Protein AF-A0A536GSI3-F1 (afdb_monomer)

Solvent-accessible surface area (backbone atoms only — not comparable to full-atom values): 10481 Å² total; per-residue (Å²): 94,63,68,56,15,60,76,69,74,43,59,44,71,64,52,51,79,79,35,90,49,70,64,56,50,55,35,49,56,46,19,52,53,42,60,67,34,49,71,41,53,87,85,55,59,57,64,61,24,51,48,54,24,49,53,33,39,33,53,46,38,67,78,35,68,79,43,63,69,48,69,76,71,64,88,64,79,34,73,37,39,50,51,45,55,51,34,48,46,47,36,35,46,74,68,56,26,46,73,67,50,31,52,49,48,51,52,55,53,49,51,48,40,53,51,49,41,54,52,62,72,65,51,88,59,86,45,75,66,52,46,50,54,53,50,52,54,48,45,74,71,30,70,92,82,35,67,70,61,44,45,48,40,67,75,42,70,67,36,90,87,62,54,78,72,57,55,53,58,55,56,48,49,54,50,51,60,52,47,62,67,47,36,77,67,125

Secondary structure (DSSP, 8-state):
-HHHHHHTTS-HHHHTTT-SSHHHHHHHHHHHHHHTSPPPPTTS-HHHHHHHHHHHHHHHHHH-TTHHHHHHH-SS--HHHHHHHHHHHHHHHHTT--HHHHHHHHHHHHHHHHHHHHHHHT----SHHHHHHHHHHHHHHHTTT-HHHHHHIIIIITSTT--THHHHHHHHHHHHHHHHHHTT--

Nearest PDB structures (foldseek):
  3bqy-assembly1_A-2  TM=7.690E-01  e=1.566E-07  Streptomyces coelicolor A3(2)
  5ojy-assembly1_A-2  TM=8.374E-01  e=2.913E-06  Streptomyces alboniger
  5ojx-assembly1_A-2  TM=8.291E-01  e=9.654E-06  Streptomyces alboniger
  2hxi-assembly1_B  TM=7.280E-01  e=1.011E-04  Streptomyces coelicolor A3(2)
  1z0x-assembly1_A  TM=7.422E-01  e=6.551E-04  Enterococcus faecalis V583

pLDDT: mean 89.31, std 9.17, range [49.31, 98.31]

Structure (mmCIF, N/CA/C/O backbone):
data_AF-A0A536GSI3-F1
#
_entry.id   AF-A0A536GSI3-F1
#
loop_
_atom_site.group_PDB
_atom_site.id
_atom_site.type_symbol
_atom_site.label_atom_id
_atom_site.label_alt_id
_atom_site.label_comp_id
_atom_site.label_asym_id
_atom_site.label_entity_id
_atom_site.label_seq_id
_atom_site.pdbx_PDB_ins_code
_atom_site.Cartn_x
_atom_site.Cartn_y
_atom_site.Cartn_z
_atom_site.occupancy
_atom_site.B_iso_or_equiv
_atom_site.auth_seq_id
_atom_site.auth_comp_id
_atom_site.auth_asym_id
_atom_site.auth_atom_id
_atom_site.pdbx_PDB_model_num
ATOM 1 N N . MET A 1 1 ? -15.374 5.787 21.716 1.00 88.94 1 MET A N 1
ATOM 2 C CA . MET A 1 1 ? -15.583 5.132 23.024 1.00 88.94 1 MET A CA 1
ATOM 3 C C . MET A 1 1 ? -17.027 4.718 23.235 1.00 88.94 1 MET A C 1
ATOM 5 O O . MET A 1 1 ? -17.271 3.530 23.163 1.00 88.94 1 MET A O 1
ATOM 9 N N . ARG A 1 2 ? -17.997 5.632 23.397 1.00 91.25 2 ARG A N 1
ATOM 10 C CA . ARG A 1 2 ? -19.402 5.250 23.664 1.00 91.25 2 ARG A CA 1
ATOM 11 C C . ARG A 1 2 ? -20.015 4.290 22.634 1.00 91.25 2 ARG A C 1
ATOM 13 O O . ARG A 1 2 ? -20.527 3.254 23.028 1.00 91.25 2 ARG A O 1
ATOM 20 N N . ASN A 1 3 ? -19.907 4.599 21.339 1.00 93.19 3 ASN A N 1
ATOM 21 C CA . ASN A 1 3 ? -20.444 3.724 20.286 1.00 93.19 3 ASN A CA 1
ATOM 22 C C . ASN A 1 3 ? -19.753 2.352 20.265 1.00 93.19 3 ASN A C 1
ATOM 24 O O . ASN A 1 3 ? -20.414 1.344 20.082 1.00 93.19 3 ASN A O 1
ATOM 28 N N . LEU A 1 4 ? -18.440 2.313 20.513 1.00 92.06 4 LEU A N 1
ATOM 29 C CA . LEU A 1 4 ? -17.690 1.058 20.589 1.00 92.06 4 LEU A CA 1
ATOM 30 C C . LEU A 1 4 ? -18.101 0.222 21.809 1.00 92.06 4 LEU A C 1
ATOM 32 O O . LEU A 1 4 ? -18.243 -0.984 21.694 1.00 92.06 4 LEU A O 1
ATOM 36 N N . GLY A 1 5 ? -18.324 0.857 22.964 1.00 92.44 5 GLY A N 1
ATOM 37 C CA . GLY A 1 5 ? -18.830 0.165 24.151 1.00 92.44 5 GLY A CA 1
ATOM 38 C C . GLY A 1 5 ? -20.204 -0.447 23.892 1.00 92.44 5 GLY A C 1
ATOM 39 O O . GLY A 1 5 ? -20.409 -1.621 24.174 1.00 92.44 5 GLY A O 1
ATOM 40 N N . HIS A 1 6 ? -21.102 0.315 23.259 1.00 95.38 6 HIS A N 1
ATOM 41 C CA . HIS A 1 6 ? -22.415 -0.183 22.849 1.00 95.38 6 HIS A CA 1
ATOM 42 C C . HIS A 1 6 ? -22.311 -1.404 21.923 1.00 95.38 6 HIS A C 1
ATOM 44 O O . HIS A 1 6 ? -22.961 -2.409 22.184 1.00 95.38 6 HIS A O 1
ATOM 50 N N . GLU A 1 7 ? -21.465 -1.342 20.891 1.00 94.69 7 GLU A N 1
ATOM 51 C CA . GLU A 1 7 ? -21.259 -2.457 19.955 1.00 94.69 7 GLU A CA 1
ATOM 52 C C . GLU A 1 7 ? -20.684 -3.707 20.640 1.00 94.69 7 GLU A C 1
ATOM 54 O O . GLU A 1 7 ? -21.050 -4.831 20.315 1.00 94.69 7 GLU A O 1
ATOM 59 N N . LEU A 1 8 ? -19.815 -3.516 21.634 1.00 94.19 8 LEU A N 1
ATOM 60 C CA . LEU A 1 8 ? -19.204 -4.597 22.410 1.00 94.19 8 LEU A CA 1
ATOM 61 C C . LEU A 1 8 ? -20.059 -5.059 23.604 1.00 94.19 8 LEU A C 1
ATOM 63 O O . LEU A 1 8 ? -19.637 -5.951 24.339 1.00 94.19 8 LEU A O 1
ATOM 67 N N . GLY A 1 9 ? -21.231 -4.458 23.833 1.00 94.88 9 GLY A N 1
ATOM 68 C CA . GLY A 1 9 ? -22.099 -4.781 24.970 1.00 94.88 9 GLY A CA 1
ATOM 69 C C . GLY A 1 9 ? -21.506 -4.429 26.342 1.00 94.88 9 GLY A C 1
ATOM 70 O O . GLY A 1 9 ? -21.878 -5.041 27.341 1.00 94.88 9 GLY A O 1
ATOM 71 N N . VAL A 1 10 ? -20.583 -3.463 26.408 1.00 94.50 10 VAL A N 1
ATOM 72 C CA . VAL A 1 10 ? -19.912 -3.024 27.644 1.00 94.50 10 VAL A CA 1
ATOM 73 C C . VAL A 1 10 ? -20.041 -1.519 27.860 1.00 94.50 10 VAL A C 1
ATOM 75 O O . VAL A 1 10 ? -20.265 -0.733 26.936 1.00 94.50 10 VAL A O 1
ATOM 78 N N . GLU A 1 11 ? -19.845 -1.072 29.097 1.00 92.50 11 GLU A N 1
ATOM 79 C CA . GLU A 1 11 ? -19.774 0.358 29.375 1.00 92.50 11 GLU A CA 1
ATOM 80 C C . GLU A 1 11 ? -18.504 0.978 28.777 1.00 92.50 11 GLU A C 1
ATOM 82 O O . GLU A 1 11 ? -17.423 0.389 28.784 1.00 92.50 11 GLU A O 1
ATOM 87 N N . ALA A 1 12 ? -18.608 2.223 28.303 1.00 87.38 12 ALA A N 1
ATOM 88 C CA . ALA A 1 12 ? -17.475 2.934 27.710 1.00 87.38 12 ALA A CA 1
ATOM 89 C C . ALA A 1 12 ? -16.269 3.039 28.662 1.00 87.38 12 ALA A C 1
ATOM 91 O O . ALA A 1 12 ? -15.131 3.046 28.196 1.00 87.38 12 ALA A O 1
ATOM 92 N N . MET A 1 13 ? -16.516 3.098 29.977 1.00 91.06 13 MET A N 1
ATOM 93 C CA . MET A 1 13 ? -15.469 3.128 31.002 1.00 91.06 13 MET A CA 1
ATOM 94 C C . MET A 1 13 ? -14.657 1.833 31.060 1.00 91.06 13 MET A C 1
ATOM 96 O O . MET A 1 13 ? -13.453 1.895 31.289 1.00 91.06 13 MET A O 1
ATOM 100 N N . SER A 1 14 ? -15.264 0.676 30.782 1.00 92.25 14 SER A N 1
ATOM 101 C CA . SER A 1 14 ? -14.562 -0.612 30.772 1.00 92.25 14 SER A CA 1
ATOM 102 C C . SER A 1 14 ? -13.473 -0.669 29.700 1.00 92.25 14 SER A C 1
ATOM 104 O O . SER A 1 14 ? -12.429 -1.277 29.919 1.00 92.25 14 SER A O 1
ATOM 106 N N . LEU A 1 15 ? -13.674 0.012 28.566 1.00 90.88 15 LEU A N 1
ATOM 107 C CA . LEU A 1 15 ? -12.686 0.072 27.485 1.00 90.88 15 LEU A CA 1
ATOM 108 C C . LEU A 1 15 ? -11.403 0.796 27.908 1.00 90.88 15 LEU A C 1
ATOM 110 O O . LEU A 1 15 ? -10.321 0.409 27.475 1.00 90.88 15 LEU A O 1
ATOM 114 N N . TYR A 1 16 ? -11.498 1.797 28.788 1.00 92.38 16 TYR A N 1
ATOM 115 C CA . TYR A 1 16 ? -10.327 2.547 29.250 1.00 92.38 16 TYR A CA 1
ATOM 116 C C . TYR A 1 16 ? -9.352 1.715 30.099 1.00 92.38 16 TYR A C 1
ATOM 118 O O . TYR A 1 16 ? -8.203 2.109 30.271 1.00 92.38 16 TYR A O 1
ATOM 126 N N . ASN A 1 17 ? -9.771 0.536 30.575 1.00 92.12 17 ASN A N 1
ATOM 127 C CA . ASN A 1 17 ? -8.869 -0.420 31.225 1.00 92.12 17 ASN A CA 1
ATOM 128 C C . ASN A 1 17 ? -7.905 -1.097 30.236 1.00 92.12 17 ASN A C 1
ATOM 130 O O . ASN A 1 17 ? -6.899 -1.662 30.656 1.00 92.12 17 ASN A O 1
ATOM 134 N N . HIS A 1 18 ? -8.215 -1.064 28.938 1.00 90.75 18 HIS A N 1
ATOM 135 C CA . HIS A 1 18 ? -7.428 -1.708 27.885 1.00 90.75 18 HIS A CA 1
ATOM 136 C C . HIS A 1 18 ? -6.693 -0.704 26.993 1.00 90.75 18 HIS A C 1
ATOM 138 O O . HIS A 1 18 ? -5.633 -1.021 26.462 1.00 90.75 18 HIS A O 1
ATOM 144 N N . VAL A 1 19 ? -7.247 0.497 26.820 1.00 91.69 19 VAL A N 1
ATOM 145 C CA . VAL A 1 19 ? -6.721 1.543 25.931 1.00 91.69 19 VAL A CA 1
ATOM 146 C C . VAL A 1 19 ? -6.852 2.907 26.597 1.00 91.69 19 VAL A C 1
ATOM 148 O O . VAL A 1 19 ? -7.897 3.216 27.162 1.00 91.69 19 VAL A O 1
ATOM 151 N N . ALA A 1 20 ? -5.826 3.758 26.537 1.00 90.44 20 ALA A N 1
ATOM 152 C CA . ALA A 1 20 ? -5.865 5.007 27.299 1.00 90.44 20 ALA A CA 1
ATOM 153 C C . ALA A 1 20 ? -6.775 6.061 26.649 1.00 90.44 20 ALA A C 1
ATOM 155 O O . ALA A 1 20 ? -7.319 6.929 27.332 1.00 90.44 20 ALA A O 1
ATOM 156 N N . ASN A 1 21 ? -6.944 6.018 25.326 1.00 91.38 21 ASN A N 1
ATOM 157 C CA . ASN A 1 21 ? -7.729 6.998 24.580 1.00 91.38 21 ASN A CA 1
ATOM 158 C C . ASN A 1 21 ? -8.166 6.457 23.201 1.00 91.38 21 ASN A C 1
ATOM 160 O O . ASN A 1 21 ? -7.889 5.318 22.833 1.00 91.38 21 ASN A O 1
ATOM 164 N N . LYS A 1 22 ? -8.885 7.290 22.435 1.00 90.56 22 LYS A N 1
ATOM 165 C CA . LYS A 1 22 ? -9.333 6.952 21.075 1.00 90.56 22 LYS A CA 1
ATOM 166 C C . LYS A 1 22 ? -8.159 6.777 20.107 1.00 90.56 22 LYS A C 1
ATOM 168 O O . LYS A 1 22 ? -8.251 5.909 19.249 1.00 90.56 22 LYS A O 1
ATOM 173 N N . ASP A 1 23 ? -7.107 7.586 20.216 1.00 90.94 23 ASP A N 1
ATOM 174 C CA . ASP A 1 23 ? -5.947 7.487 19.328 1.00 90.94 23 ASP A CA 1
ATOM 175 C C . ASP A 1 23 ? -5.255 6.133 19.468 1.00 90.94 23 ASP A C 1
ATOM 177 O O . ASP A 1 23 ? -4.966 5.529 18.447 1.00 90.94 23 ASP A O 1
ATOM 181 N N . ASP A 1 24 ? -5.127 5.592 20.683 1.00 91.31 24 ASP A N 1
ATOM 182 C CA . ASP A 1 24 ? -4.545 4.259 20.890 1.00 91.31 24 ASP A CA 1
ATOM 183 C C . ASP A 1 24 ? -5.374 3.153 20.200 1.00 91.31 24 ASP A C 1
ATOM 185 O O . ASP A 1 24 ? -4.819 2.178 19.698 1.00 91.31 24 ASP A O 1
ATOM 189 N N . ILE A 1 25 ? -6.705 3.307 20.119 1.00 92.12 25 ILE A N 1
ATOM 190 C CA . ILE A 1 25 ? -7.558 2.400 19.329 1.00 92.12 25 ILE A CA 1
ATOM 191 C C . ILE A 1 25 ? -7.283 2.577 17.837 1.00 92.12 25 ILE A C 1
ATOM 193 O O . ILE A 1 25 ? -7.182 1.588 17.120 1.00 92.12 25 ILE A O 1
ATOM 197 N N . LEU A 1 26 ? -7.190 3.823 17.361 1.00 92.75 26 LEU A N 1
ATOM 198 C CA . LEU A 1 26 ? -6.918 4.110 15.952 1.00 92.75 26 LEU A CA 1
ATOM 199 C C . LEU A 1 26 ? -5.539 3.580 15.525 1.00 92.75 26 LEU A C 1
ATOM 201 O O . LEU A 1 26 ? -5.416 3.023 14.439 1.00 92.75 26 LEU A O 1
ATOM 205 N N . ASP A 1 27 ? -4.531 3.705 16.388 1.00 92.38 27 ASP A N 1
ATOM 206 C CA . ASP A 1 27 ? -3.200 3.128 16.191 1.00 92.38 27 ASP A CA 1
ATOM 207 C C . ASP A 1 27 ? -3.286 1.592 16.122 1.00 92.38 27 ASP A C 1
ATOM 209 O O . ASP A 1 27 ? -2.736 0.977 15.210 1.00 92.38 27 ASP A O 1
ATOM 213 N N . ALA A 1 28 ? -4.042 0.965 17.033 1.00 93.06 28 ALA A N 1
ATOM 214 C CA . ALA A 1 28 ? -4.209 -0.486 17.063 1.00 9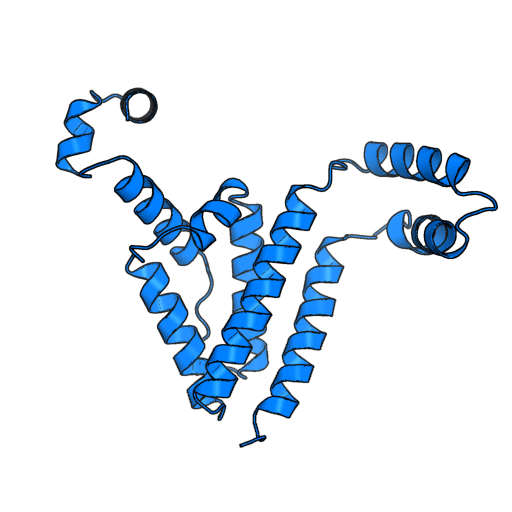3.06 28 ALA A CA 1
ATOM 215 C C . ALA A 1 28 ? -4.942 -1.039 15.828 1.00 93.06 28 ALA A C 1
ATOM 217 O O . ALA A 1 28 ? -4.513 -2.047 15.273 1.00 93.06 28 ALA A O 1
ATOM 218 N N . ILE A 1 29 ? -6.021 -0.397 15.361 1.00 94.50 29 ILE A N 1
ATOM 219 C CA . ILE A 1 29 ? -6.731 -0.859 14.154 1.00 94.50 29 ILE A CA 1
ATOM 220 C C . ILE A 1 29 ? -5.890 -0.664 12.891 1.00 94.50 29 ILE A C 1
ATOM 222 O O . ILE A 1 29 ? -5.981 -1.479 11.980 1.00 94.50 29 ILE A O 1
ATOM 226 N N . VAL A 1 30 ? -5.044 0.370 12.837 1.00 94.94 30 VAL A N 1
ATOM 227 C CA . VAL A 1 30 ? -4.072 0.529 11.748 1.00 94.94 30 VAL A CA 1
ATOM 228 C C . VAL A 1 30 ? -3.041 -0.599 11.782 1.00 94.94 30 VAL A C 1
ATOM 230 O O . VAL A 1 30 ? -2.733 -1.169 10.738 1.00 94.94 30 VAL A O 1
ATOM 233 N N . ASP A 1 31 ? -2.553 -0.978 12.966 1.00 96.06 31 ASP A N 1
ATOM 234 C CA . ASP A 1 31 ? -1.632 -2.111 13.097 1.00 96.06 31 ASP A CA 1
ATOM 235 C C . ASP A 1 31 ? -2.273 -3.435 12.651 1.00 96.06 31 ASP A C 1
ATOM 237 O O . ASP A 1 31 ? -1.608 -4.271 12.038 1.00 96.06 31 ASP A O 1
ATOM 241 N N . LEU A 1 32 ? -3.582 -3.606 12.874 1.00 96.44 32 LEU A N 1
ATOM 242 C CA . LEU A 1 32 ? -4.329 -4.746 12.337 1.00 96.44 32 LEU A CA 1
ATOM 243 C C . LEU A 1 32 ? -4.353 -4.743 10.805 1.00 96.44 32 LEU A C 1
ATOM 245 O O . LEU A 1 32 ? -4.110 -5.792 10.216 1.00 96.44 32 LEU A O 1
ATOM 249 N N . VAL A 1 33 ? -4.549 -3.593 10.153 1.00 97.12 33 VAL A N 1
ATOM 250 C CA . VAL A 1 33 ? -4.469 -3.505 8.682 1.00 97.12 33 VAL A CA 1
ATOM 251 C C . VAL A 1 33 ? -3.073 -3.899 8.188 1.00 97.12 33 VAL A C 1
ATOM 253 O O . VAL A 1 33 ? -2.957 -4.716 7.278 1.00 97.12 33 VAL A O 1
ATOM 256 N N . PHE A 1 34 ? -2.001 -3.415 8.828 1.00 96.75 34 PHE A N 1
ATOM 257 C CA . PHE A 1 34 ? -0.631 -3.839 8.498 1.00 96.75 34 PHE A CA 1
ATOM 258 C C . PHE A 1 34 ? -0.402 -5.344 8.690 1.00 96.75 34 PHE A C 1
ATOM 260 O O . PHE A 1 34 ? 0.398 -5.933 7.967 1.00 96.75 34 PHE A O 1
ATOM 267 N N . SER A 1 35 ? -1.093 -5.984 9.638 1.00 97.19 35 SER A N 1
ATOM 268 C CA . SER A 1 35 ? -0.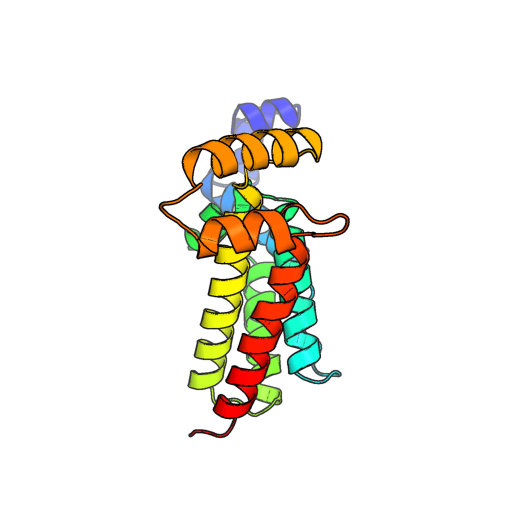962 -7.426 9.886 1.00 97.19 35 SER A CA 1
ATOM 269 C C . SER A 1 35 ? -1.527 -8.306 8.766 1.00 97.19 35 SER A C 1
ATOM 271 O O . SER A 1 35 ? -1.170 -9.480 8.675 1.00 97.19 35 SER A O 1
ATOM 273 N N . GLU A 1 36 ? -2.377 -7.743 7.909 1.00 97.62 36 GLU A N 1
ATOM 274 C CA . GLU A 1 36 ? -2.949 -8.427 6.749 1.00 97.62 36 GLU A CA 1
ATOM 275 C C . GLU A 1 36 ? -2.044 -8.335 5.509 1.00 97.62 36 GLU A C 1
ATOM 277 O O . GLU A 1 36 ? -2.263 -9.051 4.532 1.00 97.62 36 GLU A O 1
ATOM 282 N N . ILE A 1 37 ? -1.029 -7.464 5.541 1.00 97.69 37 ILE A N 1
ATOM 283 C CA . ILE A 1 37 ? -0.103 -7.258 4.429 1.00 97.69 37 ILE A CA 1
ATOM 284 C C . ILE A 1 37 ? 0.928 -8.383 4.414 1.00 97.69 37 ILE A C 1
ATOM 286 O O . ILE A 1 37 ? 1.569 -8.701 5.419 1.00 97.69 37 ILE A O 1
ATOM 290 N N . VAL A 1 38 ? 1.119 -8.981 3.239 1.00 97.19 38 VAL A N 1
ATOM 291 C CA . VAL A 1 38 ? 2.120 -10.023 3.039 1.00 97.19 38 VAL A CA 1
ATOM 292 C C . VAL A 1 38 ? 3.511 -9.426 3.223 1.00 97.19 38 VAL A C 1
ATOM 294 O O . VAL A 1 38 ? 3.915 -8.502 2.515 1.00 97.19 38 VAL A O 1
ATOM 297 N N . LEU A 1 39 ? 4.270 -10.007 4.152 1.00 96.50 39 LEU A N 1
ATOM 298 C CA . LEU A 1 39 ? 5.664 -9.641 4.360 1.00 96.50 39 LEU A CA 1
ATOM 299 C C . LEU A 1 39 ? 6.546 -10.244 3.256 1.00 96.50 39 LEU A C 1
ATOM 301 O O . LEU A 1 39 ? 6.409 -11.434 2.951 1.00 96.50 39 LEU A O 1
ATOM 305 N N . PRO A 1 40 ? 7.465 -9.458 2.669 1.00 93.31 40 PRO A N 1
ATOM 306 C CA . PRO A 1 40 ? 8.380 -9.959 1.656 1.00 93.31 40 PRO A CA 1
ATOM 307 C C . PRO A 1 40 ? 9.312 -11.007 2.264 1.00 93.31 40 PRO A C 1
ATOM 309 O O . PRO A 1 40 ? 9.926 -10.780 3.309 1.00 93.31 40 PRO A O 1
ATOM 312 N N . SER A 1 41 ? 9.428 -12.162 1.610 1.00 80.06 41 SER A N 1
ATOM 313 C CA . SER A 1 41 ? 10.309 -13.225 2.081 1.00 80.06 41 SER A CA 1
ATOM 314 C C . SER A 1 41 ? 11.709 -13.067 1.484 1.00 80.06 41 SER A C 1
ATOM 316 O O . SER A 1 41 ? 11.867 -12.777 0.304 1.00 80.06 41 SER A O 1
ATOM 318 N N . GLY A 1 42 ? 12.762 -13.310 2.268 1.00 72.56 42 GLY A N 1
ATOM 319 C CA . GLY A 1 42 ? 14.148 -13.281 1.768 1.00 72.56 42 GLY A CA 1
ATOM 320 C C . GLY A 1 42 ? 14.536 -14.477 0.883 1.00 72.56 42 GLY A C 1
ATOM 321 O O . GLY A 1 42 ? 15.721 -14.729 0.696 1.00 72.56 42 GLY A O 1
ATOM 322 N N . ARG A 1 43 ? 13.563 -15.277 0.428 1.00 77.06 43 ARG A N 1
ATOM 323 C CA . ARG A 1 43 ? 13.783 -16.511 -0.347 1.00 77.06 43 ARG A CA 1
ATOM 324 C C . ARG A 1 43 ? 13.490 -16.345 -1.834 1.00 77.06 43 ARG A C 1
ATOM 326 O O . ARG A 1 43 ? 13.935 -17.175 -2.620 1.00 77.06 43 ARG A O 1
ATOM 333 N N . GLU A 1 44 ? 12.709 -15.336 -2.194 1.00 85.81 44 GLU A N 1
ATOM 334 C CA . GLU A 1 44 ? 12.295 -15.059 -3.566 1.00 85.81 44 GLU A CA 1
ATOM 335 C C . GLU A 1 44 ? 13.043 -13.845 -4.127 1.00 85.81 44 GLU A C 1
ATOM 337 O O . GLU A 1 44 ? 13.695 -13.105 -3.387 1.00 85.81 44 GLU A O 1
ATOM 342 N N . ASP A 1 45 ? 12.974 -13.667 -5.447 1.00 92.88 45 ASP A N 1
ATOM 343 C CA . ASP A 1 45 ? 13.501 -12.470 -6.095 1.00 92.88 45 ASP A CA 1
ATOM 344 C C . ASP A 1 45 ? 12.868 -11.209 -5.486 1.00 92.88 45 ASP A C 1
ATOM 346 O O . ASP A 1 45 ? 11.664 -11.165 -5.216 1.00 92.88 45 ASP A O 1
ATOM 350 N N . TRP A 1 46 ? 13.680 -10.177 -5.263 1.00 94.94 46 TRP A N 1
ATOM 351 C CA . TRP A 1 46 ? 13.250 -8.979 -4.543 1.00 94.94 46 TRP A CA 1
ATOM 352 C C . TRP A 1 46 ? 12.078 -8.285 -5.240 1.00 94.94 46 TRP A C 1
ATOM 354 O O . TRP A 1 46 ? 11.186 -7.764 -4.568 1.00 94.94 46 TRP A O 1
ATOM 364 N N . LYS A 1 47 ? 12.046 -8.313 -6.579 1.00 95.94 47 LYS A N 1
ATOM 365 C CA . LYS A 1 47 ? 10.993 -7.684 -7.368 1.00 95.94 47 LYS A CA 1
ATOM 366 C C . LYS A 1 47 ? 9.675 -8.416 -7.165 1.00 95.94 47 LYS A C 1
ATOM 368 O O . LYS A 1 47 ? 8.658 -7.783 -6.888 1.00 95.94 47 LYS A O 1
ATOM 373 N N . ALA A 1 48 ? 9.710 -9.747 -7.212 1.00 96.12 48 ALA A N 1
ATOM 374 C CA . ALA A 1 48 ? 8.553 -10.585 -6.912 1.00 96.12 48 ALA A CA 1
ATOM 375 C C . ALA A 1 48 ? 8.053 -10.373 -5.470 1.00 96.12 48 ALA A C 1
ATOM 377 O O . ALA A 1 48 ? 6.849 -10.211 -5.254 1.00 96.12 48 ALA A O 1
ATOM 378 N N . ALA A 1 49 ? 8.967 -10.289 -4.496 1.00 96.62 49 ALA A N 1
ATOM 379 C CA . ALA A 1 49 ? 8.629 -10.034 -3.096 1.00 96.62 49 ALA A CA 1
ATOM 380 C C . ALA A 1 49 ? 7.943 -8.668 -2.906 1.00 96.62 49 ALA A C 1
ATOM 382 O O . ALA A 1 49 ? 6.910 -8.575 -2.239 1.00 96.62 49 ALA A O 1
ATOM 383 N N . MET A 1 50 ? 8.492 -7.607 -3.513 1.00 97.44 50 MET A N 1
ATOM 384 C CA . MET A 1 50 ? 7.917 -6.259 -3.455 1.00 97.44 50 MET A CA 1
ATOM 385 C C . MET A 1 50 ? 6.572 -6.183 -4.171 1.00 97.44 50 MET A C 1
ATOM 387 O O . MET A 1 50 ? 5.646 -5.578 -3.629 1.00 97.44 50 MET A O 1
ATOM 391 N N . ARG A 1 51 ? 6.435 -6.836 -5.335 1.00 97.44 51 ARG A N 1
ATOM 392 C CA . ARG A 1 51 ? 5.163 -6.910 -6.063 1.00 97.44 51 ARG A CA 1
ATOM 393 C C . ARG A 1 51 ? 4.086 -7.548 -5.196 1.00 97.44 51 ARG A C 1
ATOM 395 O O . ARG A 1 51 ? 3.046 -6.944 -4.963 1.00 97.44 51 ARG A O 1
ATOM 402 N N . LYS A 1 52 ? 4.365 -8.733 -4.647 1.00 97.06 52 LYS A N 1
ATOM 403 C CA . LYS A 1 52 ? 3.432 -9.472 -3.789 1.00 97.06 52 LYS A CA 1
ATOM 404 C C . LYS A 1 52 ? 3.020 -8.664 -2.559 1.00 97.06 52 LYS A C 1
ATOM 406 O O . LYS A 1 52 ? 1.835 -8.583 -2.239 1.00 97.06 52 LYS A O 1
ATOM 411 N N . ARG A 1 53 ? 3.988 -8.026 -1.893 1.00 97.31 53 ARG A N 1
ATOM 412 C CA . ARG A 1 53 ? 3.727 -7.125 -0.764 1.00 97.31 53 ARG A CA 1
ATOM 413 C C . ARG A 1 53 ? 2.827 -5.962 -1.183 1.00 97.31 53 ARG A C 1
ATOM 415 O O . ARG A 1 53 ? 1.853 -5.682 -0.493 1.00 97.31 53 ARG A O 1
ATOM 422 N N . ALA A 1 54 ? 3.126 -5.292 -2.295 1.00 98.12 54 ALA A N 1
ATOM 423 C CA . ALA A 1 54 ? 2.376 -4.125 -2.758 1.00 98.12 54 ALA A CA 1
ATOM 424 C C . ALA A 1 54 ? 0.938 -4.476 -3.169 1.00 98.12 54 ALA A C 1
ATOM 426 O O . ALA A 1 54 ? 0.022 -3.767 -2.764 1.00 98.12 54 ALA A O 1
ATOM 427 N N . VAL A 1 55 ? 0.733 -5.597 -3.868 1.00 97.69 55 VAL A N 1
ATOM 428 C CA . VAL A 1 55 ? -0.603 -6.121 -4.200 1.00 97.69 55 VAL A CA 1
ATOM 429 C C . VAL A 1 55 ? -1.398 -6.421 -2.930 1.00 97.69 55 VAL A C 1
ATOM 431 O O . VAL A 1 55 ? -2.503 -5.915 -2.768 1.00 97.69 55 VAL A O 1
ATOM 434 N N . SER A 1 56 ? -0.815 -7.135 -1.961 1.00 98.00 56 SER A N 1
ATOM 435 C CA . SER A 1 56 ? -1.525 -7.426 -0.705 1.00 98.00 56 SER A CA 1
ATOM 436 C C . SER A 1 56 ? -1.845 -6.170 0.119 1.00 98.00 56 SER A C 1
ATOM 438 O O . SER A 1 56 ? -2.884 -6.098 0.773 1.00 98.00 56 SER A O 1
ATOM 440 N N . ALA A 1 57 ? -0.972 -5.156 0.071 1.00 97.50 57 ALA A N 1
ATOM 441 C CA . ALA A 1 57 ? -1.222 -3.868 0.704 1.00 97.50 57 ALA A CA 1
ATOM 442 C C . ALA A 1 57 ? -2.387 -3.146 0.020 1.00 97.50 57 ALA A C 1
ATOM 444 O O . ALA A 1 57 ? -3.279 -2.652 0.703 1.00 97.50 57 ALA A O 1
ATOM 445 N N . HIS A 1 58 ? -2.414 -3.135 -1.312 1.00 97.06 58 HIS A N 1
ATOM 446 C CA . HIS A 1 58 ? -3.509 -2.573 -2.091 1.00 97.06 58 HIS A CA 1
ATOM 447 C C . HIS A 1 58 ? -4.851 -3.239 -1.744 1.00 97.06 58 HIS A C 1
ATOM 449 O O . HIS A 1 58 ? -5.804 -2.554 -1.377 1.00 97.06 58 HIS A O 1
ATOM 455 N N . GLU A 1 59 ? -4.903 -4.572 -1.724 1.00 96.56 59 GLU A N 1
ATOM 456 C CA . GLU A 1 59 ? -6.093 -5.334 -1.327 1.00 96.56 59 GLU A CA 1
ATOM 457 C C . GLU A 1 59 ? -6.549 -5.026 0.108 1.00 96.56 59 GLU A C 1
ATOM 459 O O . GLU A 1 59 ? -7.747 -4.899 0.370 1.00 96.56 59 GLU A O 1
ATOM 464 N N . ALA A 1 60 ? -5.616 -4.894 1.057 1.00 97.00 60 ALA A N 1
ATOM 465 C CA . ALA A 1 60 ? -5.940 -4.523 2.434 1.00 97.00 60 ALA A CA 1
ATOM 466 C C . ALA A 1 60 ? -6.549 -3.114 2.520 1.00 97.00 60 ALA A C 1
ATOM 468 O O . ALA A 1 60 ? -7.533 -2.913 3.232 1.00 97.00 60 ALA A O 1
ATOM 469 N N . LEU A 1 61 ? -6.029 -2.154 1.753 1.00 95.31 61 LEU A N 1
ATOM 470 C CA . LEU A 1 61 ? -6.567 -0.792 1.703 1.00 95.31 61 LEU A CA 1
ATOM 471 C C . LEU A 1 61 ? -7.967 -0.748 1.083 1.00 95.31 61 LEU A C 1
ATOM 473 O O . LEU A 1 61 ? -8.822 -0.023 1.586 1.00 95.31 61 LEU A O 1
ATOM 477 N N . LEU A 1 62 ? -8.229 -1.548 0.044 1.00 94.19 62 LEU A N 1
ATOM 478 C CA . LEU A 1 62 ? -9.565 -1.662 -0.551 1.00 94.19 62 LEU A CA 1
ATOM 479 C C . LEU A 1 62 ? -10.571 -2.323 0.403 1.00 94.19 62 LEU A C 1
ATOM 481 O O . LEU A 1 62 ? -11.729 -1.912 0.454 1.00 94.19 62 LEU A O 1
ATOM 485 N N . ARG A 1 63 ? -10.140 -3.308 1.205 1.00 95.31 63 ARG A N 1
ATOM 486 C CA . ARG A 1 63 ? -10.977 -3.909 2.264 1.00 95.31 63 ARG A CA 1
ATOM 487 C C . ARG A 1 63 ? -11.237 -2.952 3.425 1.00 95.31 63 ARG A C 1
ATOM 489 O O . ARG A 1 63 ? -12.286 -3.040 4.062 1.00 95.31 63 ARG A O 1
ATOM 496 N N . HIS A 1 64 ? -10.323 -2.013 3.665 1.00 95.69 64 HIS A N 1
ATOM 497 C CA . HIS A 1 64 ? -10.408 -1.026 4.741 1.00 95.69 64 HIS A CA 1
ATOM 498 C C . HIS A 1 64 ? -10.295 0.411 4.209 1.00 95.69 64 HIS A C 1
ATOM 500 O O . HIS A 1 64 ? -9.317 1.091 4.523 1.00 95.69 64 HIS A O 1
ATOM 506 N N . PRO A 1 65 ? -11.282 0.943 3.457 1.00 92.38 65 PRO A N 1
ATOM 507 C CA . PRO A 1 65 ? -11.137 2.236 2.775 1.00 92.38 65 PRO A CA 1
ATOM 508 C C . PRO A 1 65 ? -10.826 3.424 3.698 1.00 92.38 65 PRO A C 1
ATOM 510 O O . PRO A 1 65 ? -10.161 4.385 3.313 1.00 92.38 65 PRO A O 1
ATOM 513 N N . TRP A 1 66 ? -11.272 3.332 4.953 1.00 91.31 66 TRP A N 1
ATOM 514 C CA . TRP A 1 66 ? -11.027 4.302 6.022 1.00 91.31 66 TRP A CA 1
ATOM 515 C C . TRP A 1 66 ? -9.553 4.387 6.461 1.00 91.31 66 TRP A C 1
ATOM 517 O O . TRP A 1 66 ? -9.172 5.335 7.150 1.00 91.31 66 TRP A O 1
ATOM 527 N N . SER A 1 67 ? -8.729 3.395 6.114 1.00 92.19 67 SER A N 1
ATOM 528 C CA . SER A 1 67 ? -7.378 3.226 6.657 1.00 92.19 67 SER A CA 1
ATOM 529 C C . SER A 1 67 ? -6.348 4.165 6.033 1.00 92.19 67 SER A C 1
ATOM 531 O O . SER A 1 67 ? -5.460 4.624 6.747 1.00 92.19 67 SER A O 1
ATOM 533 N N . THR A 1 68 ? -6.487 4.523 4.752 1.00 87.12 68 THR A N 1
ATOM 534 C CA . THR A 1 68 ? -5.492 5.308 3.990 1.00 87.12 68 THR A CA 1
ATOM 535 C C . THR A 1 68 ? -5.085 6.608 4.696 1.00 87.12 68 THR A C 1
ATOM 537 O O . THR A 1 68 ? -3.900 6.859 4.915 1.00 87.12 68 THR A O 1
ATOM 540 N N . SER A 1 69 ? -6.058 7.418 5.129 1.00 85.25 69 SER A N 1
ATOM 541 C CA . SER A 1 69 ? -5.797 8.679 5.842 1.00 85.25 69 SER A CA 1
ATOM 542 C C . SER A 1 69 ? -5.248 8.473 7.257 1.00 85.25 69 SER A C 1
ATOM 544 O O . SER A 1 69 ? -4.482 9.301 7.760 1.00 85.25 69 SER A O 1
ATOM 546 N N . LEU A 1 70 ? -5.628 7.378 7.924 1.00 88.31 70 LEU A N 1
ATOM 547 C CA . LEU A 1 70 ? -5.102 7.064 9.250 1.00 88.31 70 LEU A CA 1
ATOM 548 C C . LEU A 1 70 ? -3.648 6.608 9.150 1.00 88.31 70 LEU A C 1
ATOM 550 O O . LEU A 1 70 ? -2.802 7.209 9.797 1.00 88.31 70 LEU A O 1
ATOM 554 N N . MET A 1 71 ? -3.326 5.648 8.284 1.00 86.69 71 MET A N 1
ATOM 555 C CA . MET A 1 71 ? -1.968 5.112 8.116 1.00 86.69 71 MET A CA 1
ATOM 556 C C . MET A 1 71 ? -0.904 6.201 7.897 1.00 86.69 71 MET A C 1
ATOM 558 O O . MET A 1 71 ? 0.206 6.069 8.402 1.00 86.69 71 MET A O 1
ATOM 562 N N . GLN A 1 72 ? -1.245 7.304 7.220 1.00 79.00 72 GLN A N 1
ATOM 563 C CA . GLN A 1 72 ? -0.329 8.427 6.976 1.00 79.00 72 GLN A CA 1
ATOM 564 C C . GLN A 1 72 ? -0.174 9.406 8.156 1.00 79.00 72 GLN A C 1
ATOM 566 O O . GLN A 1 72 ? 0.791 10.166 8.199 1.00 79.00 72 GLN A O 1
ATOM 571 N N . SER A 1 73 ? -1.115 9.429 9.104 1.00 83.50 73 SER A N 1
ATOM 572 C CA . SER A 1 73 ? -1.194 10.445 10.170 1.00 83.50 73 SER A CA 1
ATOM 573 C C . SER A 1 73 ? -0.932 9.905 11.583 1.00 83.50 73 SER A C 1
ATOM 575 O O . SER A 1 73 ? -1.052 10.645 12.569 1.00 83.50 73 SER A O 1
ATOM 577 N N . ARG A 1 74 ? -0.608 8.614 11.733 1.00 83.94 74 ARG A N 1
ATOM 578 C CA . ARG A 1 74 ? -0.280 8.001 13.034 1.00 83.94 74 ARG A CA 1
ATOM 579 C C . ARG A 1 74 ? 1.207 8.079 13.352 1.00 83.94 74 ARG A C 1
ATOM 581 O O . ARG A 1 74 ? 2.058 8.000 12.476 1.00 83.94 74 ARG A O 1
ATOM 588 N N . THR A 1 75 ? 1.505 8.262 14.637 1.00 82.81 75 THR A N 1
ATOM 589 C CA . THR A 1 75 ? 2.865 8.509 15.149 1.00 82.81 75 THR A CA 1
ATOM 590 C C . THR A 1 75 ? 3.352 7.430 16.114 1.00 82.81 75 THR A C 1
ATOM 592 O O . THR A 1 75 ? 4.511 7.461 16.522 1.00 82.81 75 THR A O 1
ATOM 595 N N . LYS A 1 76 ? 2.497 6.463 16.466 1.00 89.00 76 LYS A N 1
ATOM 596 C CA . LYS A 1 76 ? 2.820 5.333 17.344 1.00 89.00 76 LYS A CA 1
ATOM 597 C C . LYS A 1 76 ? 2.641 4.014 16.578 1.00 89.00 76 LYS A C 1
ATOM 599 O O . LYS A 1 76 ? 1.584 3.394 16.677 1.00 89.00 76 LYS A O 1
ATOM 604 N N . PRO A 1 77 ? 3.632 3.589 15.777 1.00 89.38 77 PRO A N 1
ATOM 605 C CA . PRO A 1 77 ? 3.520 2.346 15.025 1.00 89.38 77 PRO A CA 1
ATOM 606 C C . PRO A 1 77 ? 3.443 1.149 15.978 1.00 89.38 77 PRO A C 1
ATOM 608 O O . PRO A 1 77 ? 4.237 1.034 16.915 1.00 89.38 77 PRO A O 1
ATOM 611 N N . GLY A 1 78 ? 2.492 0.252 15.726 1.00 93.44 78 GLY A N 1
ATOM 612 C CA . GLY A 1 78 ? 2.391 -1.010 16.446 1.00 93.44 78 GLY A CA 1
ATOM 613 C C . GLY A 1 78 ? 3.378 -2.070 15.929 1.00 93.44 78 GLY A C 1
ATOM 614 O O . GLY A 1 78 ? 4.150 -1.831 14.990 1.00 93.44 78 GLY A O 1
ATOM 615 N N . PRO A 1 79 ? 3.395 -3.265 16.546 1.00 96.50 79 PRO A N 1
ATOM 616 C CA . PRO A 1 79 ? 4.325 -4.328 16.183 1.00 96.50 79 PRO A CA 1
ATOM 617 C C . PRO A 1 79 ? 4.219 -4.806 14.730 1.00 96.50 79 PRO A C 1
ATOM 619 O O . PRO A 1 79 ? 5.249 -5.142 14.146 1.00 96.50 79 PRO A O 1
ATOM 622 N N . ALA A 1 80 ? 3.019 -4.882 14.143 1.00 96.75 80 ALA A N 1
ATOM 623 C CA . ALA A 1 80 ? 2.873 -5.307 12.749 1.00 96.75 80 ALA A CA 1
ATOM 624 C C . ALA A 1 80 ? 3.446 -4.260 11.789 1.00 96.75 80 ALA A C 1
ATOM 626 O O . ALA A 1 80 ? 4.206 -4.607 10.888 1.00 96.75 80 ALA A O 1
ATOM 627 N N . THR A 1 81 ? 3.178 -2.985 12.058 1.00 95.44 81 THR A N 1
ATOM 628 C CA . THR A 1 81 ? 3.723 -1.842 11.322 1.00 95.44 81 THR A CA 1
ATOM 629 C C . THR A 1 81 ? 5.251 -1.855 11.351 1.00 95.44 81 THR A C 1
ATOM 631 O O . THR A 1 81 ? 5.895 -1.740 10.310 1.00 95.44 81 THR A O 1
ATOM 634 N N . LEU A 1 82 ? 5.855 -2.041 12.528 1.00 96.06 82 LEU A N 1
ATOM 635 C CA . LEU A 1 82 ? 7.314 -2.095 12.670 1.00 96.06 82 LEU A CA 1
ATOM 636 C C . LEU A 1 82 ? 7.920 -3.290 11.924 1.00 96.06 82 LEU A C 1
ATOM 638 O O . LEU A 1 82 ? 8.876 -3.113 11.171 1.00 96.06 82 LEU A O 1
ATOM 642 N N . ARG A 1 83 ? 7.342 -4.491 12.079 1.00 96.88 83 ARG A N 1
ATOM 643 C CA . ARG A 1 83 ? 7.795 -5.696 11.358 1.00 96.88 83 ARG A CA 1
ATOM 644 C C . ARG A 1 83 ? 7.689 -5.540 9.848 1.00 96.88 83 ARG A C 1
ATOM 646 O O . ARG A 1 83 ? 8.564 -6.005 9.128 1.00 96.88 83 ARG A O 1
ATOM 653 N N . HIS A 1 84 ? 6.628 -4.895 9.379 1.00 96.50 84 HIS A N 1
ATOM 654 C CA . HIS A 1 84 ? 6.415 -4.621 7.967 1.00 96.50 84 HIS A CA 1
ATOM 655 C C . HIS A 1 84 ? 7.547 -3.781 7.376 1.00 96.50 84 HIS A C 1
ATOM 657 O O . HIS A 1 84 ? 8.194 -4.205 6.419 1.00 96.50 84 HIS A O 1
ATOM 663 N N . HIS A 1 85 ? 7.846 -2.634 7.987 1.00 95.56 85 HIS A N 1
ATOM 664 C CA . HIS A 1 85 ? 8.908 -1.751 7.504 1.00 95.56 85 HIS A CA 1
ATOM 665 C C . HIS A 1 85 ? 10.294 -2.401 7.611 1.00 95.56 85 HIS A C 1
ATOM 667 O O . HIS A 1 85 ? 11.080 -2.305 6.668 1.00 95.56 85 HIS A O 1
ATOM 673 N N . ASP A 1 86 ? 10.580 -3.102 8.714 1.00 96.75 86 ASP A N 1
ATOM 674 C CA . ASP A 1 86 ? 11.842 -3.829 8.895 1.00 96.75 86 ASP A CA 1
ATOM 675 C C . ASP A 1 86 ? 12.024 -4.929 7.836 1.00 96.75 86 ASP A C 1
ATOM 677 O O . ASP A 1 86 ? 13.071 -5.007 7.197 1.00 96.75 86 ASP A O 1
ATOM 681 N N . SER A 1 87 ? 10.978 -5.715 7.555 1.00 96.62 87 SER A N 1
ATOM 682 C CA . SER A 1 87 ? 11.013 -6.778 6.542 1.00 96.62 87 SER A CA 1
ATOM 683 C C . SER A 1 87 ? 11.214 -6.234 5.128 1.00 96.62 87 SER A C 1
ATOM 685 O O . SER A 1 87 ? 11.969 -6.817 4.348 1.00 96.62 87 SER A O 1
ATOM 687 N N . VAL A 1 88 ? 10.551 -5.127 4.776 1.00 96.88 88 VAL A N 1
ATOM 688 C CA . VAL A 1 88 ? 10.692 -4.494 3.456 1.00 96.88 88 VAL A CA 1
ATOM 689 C C . VAL A 1 88 ? 12.101 -3.934 3.278 1.00 96.88 88 VAL A C 1
ATOM 691 O O . VAL A 1 88 ? 12.763 -4.239 2.284 1.00 96.88 88 VAL A O 1
ATOM 694 N N . LEU A 1 89 ? 12.596 -3.172 4.258 1.00 96.25 89 LEU A N 1
ATOM 695 C CA . LEU A 1 89 ? 13.961 -2.649 4.227 1.00 96.25 89 LEU A CA 1
ATOM 696 C C . LEU A 1 89 ? 14.984 -3.786 4.197 1.00 96.25 89 LEU A C 1
ATOM 698 O O . LEU A 1 89 ? 15.900 -3.753 3.381 1.00 96.25 89 LEU A O 1
ATOM 702 N N . GLY A 1 90 ? 14.812 -4.815 5.026 1.00 95.38 90 GLY A N 1
ATOM 703 C CA . GLY A 1 90 ? 15.670 -5.996 5.051 1.00 95.38 90 GLY A CA 1
ATOM 704 C C . GLY A 1 90 ? 15.736 -6.694 3.693 1.00 95.38 90 GLY A C 1
ATOM 705 O O . GLY A 1 90 ? 16.831 -6.940 3.191 1.00 95.38 90 GLY A O 1
ATOM 706 N N . SER A 1 91 ? 14.585 -6.928 3.056 1.00 95.69 91 SER A N 1
ATOM 707 C CA . SER A 1 91 ? 14.502 -7.539 1.723 1.00 95.69 91 SER A CA 1
ATOM 708 C C . SER A 1 91 ? 15.266 -6.726 0.669 1.00 95.69 91 SER A C 1
ATOM 710 O O . SER A 1 91 ? 16.119 -7.275 -0.030 1.00 95.69 91 SER A O 1
ATOM 712 N N . LEU A 1 92 ? 15.054 -5.407 0.614 1.00 95.00 92 LEU A N 1
ATOM 713 C CA . LEU A 1 92 ? 15.753 -4.517 -0.322 1.00 95.00 92 LEU A CA 1
ATOM 714 C C . LEU A 1 92 ? 17.265 -4.467 -0.055 1.00 95.00 92 LEU A C 1
ATOM 716 O O . LEU A 1 92 ? 18.074 -4.490 -0.982 1.00 95.00 92 LEU A O 1
ATOM 720 N N . ARG A 1 93 ? 17.676 -4.436 1.216 1.00 94.31 93 ARG A N 1
ATOM 721 C CA . ARG A 1 93 ? 19.095 -4.427 1.600 1.00 94.31 93 ARG A CA 1
ATOM 722 C C . ARG A 1 93 ? 19.788 -5.732 1.222 1.00 94.31 93 ARG A C 1
ATOM 724 O O . ARG A 1 93 ? 20.895 -5.688 0.694 1.00 94.31 93 ARG A O 1
ATOM 731 N N . THR A 1 94 ? 19.140 -6.875 1.438 1.00 93.44 94 THR A N 1
ATOM 732 C CA . THR A 1 94 ? 19.644 -8.183 0.994 1.00 93.44 94 THR A CA 1
ATOM 733 C C . THR A 1 94 ? 19.718 -8.279 -0.529 1.00 93.44 94 THR A C 1
ATOM 735 O O . THR A 1 94 ? 20.639 -8.901 -1.048 1.00 93.44 94 THR A O 1
ATOM 738 N N . ALA A 1 95 ? 18.809 -7.613 -1.243 1.00 93.19 95 ALA A N 1
ATOM 739 C CA . ALA A 1 95 ? 18.820 -7.539 -2.700 1.00 93.19 95 ALA A CA 1
ATOM 740 C C . ALA A 1 95 ? 19.939 -6.653 -3.278 1.00 93.19 95 ALA A C 1
ATOM 742 O O . ALA A 1 95 ? 20.122 -6.642 -4.489 1.00 93.19 95 ALA A O 1
ATOM 743 N N . GLY A 1 96 ? 20.691 -5.925 -2.443 1.00 92.50 96 GLY A N 1
ATOM 744 C CA . GLY A 1 96 ? 21.841 -5.119 -2.863 1.00 92.50 96 GLY A CA 1
ATOM 745 C C . GLY A 1 96 ? 21.595 -3.610 -2.918 1.00 92.50 96 GLY A C 1
ATOM 746 O O . GLY A 1 96 ? 22.529 -2.862 -3.193 1.00 92.50 96 GLY A O 1
ATOM 747 N N . PHE A 1 97 ? 20.389 -3.129 -2.598 1.00 94.81 97 PHE A N 1
ATOM 748 C CA . PHE A 1 97 ? 20.125 -1.689 -2.539 1.00 94.81 97 PHE A CA 1
ATOM 749 C C . PHE A 1 97 ? 20.959 -1.029 -1.440 1.00 94.81 97 PHE A C 1
ATOM 751 O O . PHE A 1 97 ? 21.050 -1.548 -0.322 1.00 94.81 97 PHE A O 1
ATOM 758 N N . THR A 1 98 ? 21.499 0.167 -1.699 1.00 94.62 98 THR A N 1
ATOM 759 C CA . THR A 1 98 ? 22.019 1.050 -0.638 1.00 94.62 98 THR A CA 1
ATOM 760 C C . THR A 1 98 ? 20.899 1.415 0.349 1.00 94.62 98 THR A C 1
ATOM 762 O O . THR A 1 98 ? 19.719 1.285 0.035 1.00 94.62 98 THR A O 1
ATOM 765 N N . LEU A 1 99 ? 21.230 1.865 1.565 1.00 94.62 99 LEU A N 1
ATOM 766 C CA . LEU A 1 99 ? 20.199 2.250 2.541 1.00 94.62 99 LEU A CA 1
ATOM 767 C C . LEU A 1 99 ? 19.332 3.403 2.013 1.00 94.62 99 LEU A C 1
ATOM 769 O O . LEU A 1 99 ? 18.117 3.394 2.186 1.00 94.62 99 LEU A O 1
ATOM 773 N N . VAL A 1 100 ? 19.966 4.357 1.331 1.00 95.50 100 VAL A N 1
ATOM 774 C CA . VAL A 1 100 ? 19.295 5.500 0.705 1.00 95.50 100 VAL A CA 1
ATOM 775 C C . VAL A 1 100 ? 18.364 5.026 -0.413 1.00 95.50 100 VAL A C 1
ATOM 777 O O . VAL A 1 100 ? 17.186 5.375 -0.408 1.00 95.50 100 VAL A O 1
ATOM 780 N N . ASN A 1 101 ? 18.833 4.149 -1.307 1.00 95.56 101 ASN A N 1
ATOM 781 C CA . ASN A 1 101 ? 17.999 3.635 -2.399 1.00 95.56 101 ASN A CA 1
ATOM 782 C C . ASN A 1 101 ? 16.879 2.719 -1.887 1.00 95.56 101 ASN A C 1
ATOM 784 O O . ASN A 1 101 ? 15.783 2.746 -2.439 1.00 95.56 101 ASN A O 1
ATOM 788 N N . ALA A 1 102 ? 17.098 1.971 -0.801 1.00 96.12 102 ALA A N 1
ATOM 789 C CA . ALA A 1 102 ? 16.045 1.201 -0.143 1.00 96.12 102 ALA A CA 1
ATOM 790 C C . ALA A 1 102 ? 14.957 2.118 0.446 1.00 96.12 102 ALA A C 1
ATOM 792 O O . ALA A 1 102 ? 13.772 1.848 0.277 1.00 96.12 102 ALA A O 1
ATOM 793 N N . ALA A 1 103 ? 15.333 3.234 1.079 1.00 96.19 103 ALA A N 1
ATOM 794 C CA . ALA A 1 103 ? 14.368 4.218 1.572 1.00 96.19 103 ALA A CA 1
ATOM 795 C C . ALA A 1 103 ? 13.587 4.892 0.427 1.00 96.19 103 ALA A C 1
ATOM 797 O O . ALA A 1 103 ? 12.373 5.068 0.530 1.00 96.19 103 ALA A O 1
ATOM 798 N N . HIS A 1 104 ? 14.254 5.220 -0.687 1.00 96.69 104 HIS A N 1
ATOM 799 C CA . HIS A 1 104 ? 13.585 5.720 -1.890 1.00 96.69 104 HIS A CA 1
ATOM 800 C C . HIS A 1 104 ? 12.611 4.695 -2.479 1.00 96.69 104 HIS A C 1
ATOM 802 O O . HIS A 1 104 ? 11.488 5.065 -2.815 1.00 96.69 104 HIS A O 1
ATOM 808 N N . ALA A 1 105 ? 13.008 3.420 -2.544 1.00 97.25 105 ALA A N 1
ATOM 809 C CA . ALA A 1 105 ? 12.163 2.323 -3.006 1.00 97.25 105 ALA A CA 1
ATOM 810 C C . ALA A 1 105 ? 10.897 2.175 -2.151 1.00 97.25 105 ALA A C 1
ATOM 812 O O . ALA A 1 105 ? 9.798 2.141 -2.697 1.00 97.25 105 ALA A O 1
ATOM 813 N N . VAL A 1 106 ? 11.034 2.166 -0.819 1.00 96.81 106 VAL A N 1
ATOM 814 C CA . VAL A 1 106 ? 9.882 2.141 0.100 1.00 96.81 106 VAL A CA 1
ATOM 815 C C . VAL A 1 106 ? 8.955 3.323 -0.169 1.00 96.81 106 VAL A C 1
ATOM 817 O O . VAL A 1 106 ? 7.760 3.130 -0.368 1.00 96.81 106 VAL A O 1
ATOM 820 N N . SER A 1 107 ? 9.509 4.536 -0.229 1.00 96.62 107 SER A N 1
ATOM 821 C CA . SER A 1 107 ? 8.728 5.762 -0.411 1.00 96.62 107 SER A CA 1
ATOM 822 C C . SER A 1 107 ? 7.936 5.772 -1.724 1.00 96.62 107 SER A C 1
ATOM 824 O O . SER A 1 107 ? 6.748 6.090 -1.719 1.00 96.62 107 SER A O 1
ATOM 826 N N . VAL A 1 108 ? 8.557 5.386 -2.847 1.00 98.06 108 VAL A N 1
ATOM 827 C CA . VAL A 1 108 ? 7.882 5.398 -4.156 1.00 98.06 108 VAL A CA 1
ATOM 828 C C . VAL A 1 108 ? 6.834 4.291 -4.279 1.00 98.06 108 VAL A C 1
ATOM 830 O O . VAL A 1 108 ? 5.745 4.553 -4.784 1.00 98.06 108 VAL A O 1
ATOM 833 N N . ILE A 1 109 ? 7.123 3.084 -3.776 1.00 97.94 109 ILE A N 1
ATOM 834 C CA . ILE A 1 109 ? 6.168 1.969 -3.800 1.00 97.94 109 ILE A CA 1
ATOM 835 C C . ILE A 1 109 ? 4.953 2.315 -2.936 1.00 97.94 109 ILE A C 1
ATOM 837 O O . ILE A 1 109 ? 3.820 2.170 -3.385 1.00 97.94 109 ILE A O 1
ATOM 841 N N . ASP A 1 110 ? 5.166 2.812 -1.719 1.00 95.88 110 ASP A N 1
ATOM 842 C CA . ASP A 1 110 ? 4.069 3.129 -0.803 1.00 95.88 110 ASP A CA 1
ATOM 843 C C . ASP A 1 110 ? 3.270 4.349 -1.253 1.00 95.88 110 ASP A C 1
ATOM 845 O O . ASP A 1 110 ? 2.043 4.334 -1.183 1.00 95.88 110 ASP A O 1
ATOM 849 N N . GLY A 1 111 ? 3.938 5.374 -1.787 1.00 96.31 111 GLY A N 1
ATOM 850 C CA . GLY A 1 111 ? 3.266 6.514 -2.405 1.00 96.31 111 GLY A CA 1
ATOM 851 C C . GLY A 1 111 ? 2.337 6.087 -3.542 1.00 96.31 111 GLY A C 1
ATOM 852 O O . GLY A 1 111 ? 1.198 6.548 -3.607 1.00 96.31 111 GLY A O 1
ATOM 853 N N . TYR A 1 112 ? 2.793 5.160 -4.390 1.00 98.06 112 TYR A N 1
ATOM 854 C CA . TYR A 1 112 ? 1.979 4.596 -5.462 1.00 98.06 112 TYR A CA 1
ATOM 855 C C . TYR A 1 112 ? 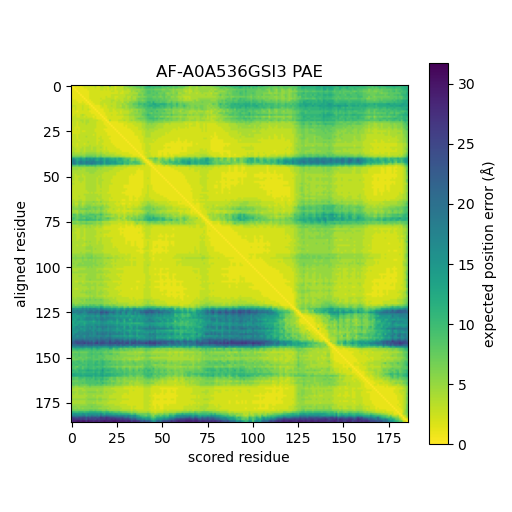0.807 3.767 -4.927 1.00 98.06 112 TYR A C 1
ATOM 857 O O . TYR A 1 112 ? -0.334 4.033 -5.289 1.00 98.06 112 TYR A O 1
ATOM 865 N N . VAL A 1 113 ? 1.060 2.826 -4.011 1.00 97.00 113 VAL A N 1
ATOM 866 C CA . VAL A 1 113 ? 0.020 1.967 -3.417 1.00 97.00 113 VAL A CA 1
ATOM 867 C C . VAL A 1 113 ? -1.070 2.790 -2.734 1.00 97.00 113 VAL A C 1
ATOM 869 O O . VAL A 1 113 ? -2.254 2.582 -2.997 1.00 97.00 113 VAL A O 1
ATOM 872 N N . TYR A 1 114 ? -0.697 3.747 -1.881 1.00 95.00 114 TYR A N 1
ATOM 873 C CA . TYR A 1 114 ? -1.669 4.578 -1.170 1.00 95.00 114 TYR A CA 1
ATOM 874 C C . TYR A 1 114 ? -2.412 5.528 -2.109 1.00 95.00 114 TYR A C 1
ATOM 876 O O . TYR A 1 114 ? -3.623 5.697 -1.967 1.00 95.00 114 TYR A O 1
ATOM 884 N N . GLY A 1 115 ? -1.705 6.143 -3.062 1.00 94.81 115 GLY A N 1
ATOM 885 C CA . GLY A 1 115 ? -2.304 7.056 -4.032 1.00 94.81 115 GLY A CA 1
ATOM 886 C C . GLY A 1 115 ? -3.307 6.353 -4.944 1.00 94.81 115 GLY A C 1
ATOM 887 O O . GLY A 1 115 ? -4.421 6.846 -5.118 1.00 94.81 115 GLY A O 1
ATOM 888 N N . PHE A 1 116 ? -2.940 5.181 -5.465 1.00 95.94 116 PHE A N 1
ATOM 889 C CA . PHE A 1 116 ? -3.803 4.388 -6.333 1.00 95.94 116 PHE A CA 1
ATOM 890 C C . PHE A 1 116 ? -5.033 3.875 -5.579 1.00 95.94 116 PHE A C 1
ATOM 892 O O . PHE A 1 116 ? -6.156 4.094 -6.031 1.00 95.94 116 PHE A O 1
ATOM 899 N N . ALA A 1 117 ? -4.846 3.299 -4.383 1.00 94.06 117 ALA A N 1
ATOM 900 C CA . ALA A 1 117 ? -5.958 2.853 -3.543 1.00 94.06 117 ALA A CA 1
ATOM 901 C C . ALA A 1 117 ? -6.937 4.001 -3.261 1.00 94.06 117 ALA A C 1
ATOM 903 O O . ALA A 1 117 ? -8.148 3.838 -3.391 1.00 94.06 117 ALA A O 1
ATOM 904 N N . LEU A 1 118 ? -6.418 5.185 -2.908 1.00 92.31 118 LEU A N 1
ATOM 905 C CA . LEU A 1 118 ? -7.244 6.360 -2.648 1.00 92.31 118 LEU A CA 1
ATOM 906 C C . LEU A 1 118 ? -8.040 6.777 -3.890 1.00 92.31 118 LEU A C 1
ATOM 908 O O . LEU A 1 118 ? -9.220 7.092 -3.762 1.00 92.31 118 LEU A O 1
ATOM 912 N N . GLN A 1 119 ? -7.432 6.772 -5.077 1.00 90.75 119 GLN A N 1
ATOM 913 C CA . GLN A 1 119 ? -8.152 7.055 -6.320 1.00 90.75 119 GLN A CA 1
ATOM 914 C C . GLN A 1 119 ? -9.255 6.024 -6.557 1.00 90.75 119 GLN A C 1
ATOM 916 O O . GLN A 1 119 ? -10.405 6.417 -6.724 1.00 90.75 119 GLN A O 1
ATOM 921 N N . GLN A 1 120 ? -8.929 4.732 -6.487 1.00 90.44 120 GLN A N 1
ATOM 922 C CA . GLN A 1 120 ? -9.864 3.640 -6.752 1.00 90.44 120 GLN A CA 1
ATOM 923 C C . GLN A 1 120 ? -11.059 3.638 -5.789 1.00 90.44 120 GLN A C 1
ATOM 925 O O . GLN A 1 120 ? -12.199 3.507 -6.228 1.00 90.44 120 GLN A O 1
ATOM 930 N N . ILE A 1 121 ? -10.824 3.862 -4.493 1.00 89.50 121 ILE A N 1
ATOM 931 C CA . ILE A 1 121 ? -11.877 3.978 -3.469 1.00 89.50 121 ILE A CA 1
ATOM 932 C C . ILE A 1 121 ? -12.846 5.128 -3.777 1.00 89.50 121 ILE A C 1
ATOM 934 O O . ILE A 1 121 ? -14.030 5.040 -3.458 1.00 89.50 121 ILE A O 1
ATOM 938 N N . ASN A 1 122 ? -12.351 6.217 -4.370 1.00 86.44 122 ASN A N 1
ATOM 939 C CA . ASN A 1 122 ? -13.147 7.409 -4.653 1.00 86.44 122 ASN A CA 1
ATOM 940 C C . ASN A 1 122 ? -13.770 7.411 -6.058 1.00 86.44 122 ASN A C 1
ATOM 942 O O . ASN A 1 122 ? -14.432 8.390 -6.409 1.00 86.44 122 ASN A O 1
ATOM 946 N N . ILE A 1 123 ? -13.602 6.349 -6.859 1.00 82.94 123 ILE A N 1
ATOM 947 C CA . ILE A 1 123 ? -14.312 6.219 -8.136 1.00 82.94 123 ILE A CA 1
ATOM 948 C C . ILE A 1 123 ? -15.810 6.034 -7.834 1.00 82.94 123 ILE A C 1
ATOM 950 O O . ILE A 1 123 ? -16.206 5.027 -7.241 1.00 82.94 123 ILE A O 1
ATOM 954 N N . PRO A 1 124 ? -16.680 6.976 -8.246 1.00 69.75 124 PRO A N 1
ATOM 955 C CA . PRO A 1 124 ? -18.102 6.945 -7.898 1.00 69.75 124 PRO A CA 1
ATOM 956 C C . PRO A 1 124 ? -18.893 5.882 -8.678 1.00 69.75 124 PRO A C 1
ATOM 958 O O . PRO A 1 124 ? -20.088 5.715 -8.450 1.00 69.75 124 PRO A O 1
ATOM 961 N N . LEU A 1 125 ? -18.239 5.186 -9.610 1.00 70.06 125 LEU A N 1
ATOM 962 C CA . LEU A 1 125 ? -18.831 4.227 -10.533 1.00 70.06 125 LEU A CA 1
ATOM 963 C C . LEU A 1 125 ? -18.599 2.816 -9.997 1.00 70.06 125 LEU A C 1
ATOM 965 O O . LEU A 1 125 ? -17.498 2.284 -10.084 1.00 70.06 125 LEU A O 1
ATOM 969 N N . GLN A 1 126 ? -19.637 2.240 -9.403 1.00 65.19 126 GLN A N 1
ATOM 970 C CA . GLN A 1 126 ? -19.581 0.940 -8.733 1.00 65.19 126 GLN A CA 1
ATOM 971 C C . GLN A 1 126 ? -20.291 -0.154 -9.541 1.00 65.19 126 GLN A C 1
ATOM 973 O O . GLN A 1 126 ? -20.123 -1.336 -9.247 1.00 65.19 126 GLN A O 1
ATOM 978 N N . THR A 1 127 ? -21.084 0.218 -10.555 1.00 69.44 127 THR A N 1
ATOM 979 C CA . THR A 1 127 ? -21.788 -0.736 -11.424 1.00 69.44 127 THR A CA 1
ATOM 980 C C . THR A 1 127 ? -21.530 -0.469 -12.911 1.00 69.44 127 THR A C 1
ATOM 982 O O . THR A 1 127 ? -21.303 0.684 -13.295 1.00 69.44 127 THR A O 1
ATOM 985 N N . PRO A 1 128 ? -21.603 -1.503 -13.773 1.00 69.31 128 PRO A N 1
ATOM 986 C CA . PRO A 1 128 ? -21.476 -1.343 -15.223 1.00 69.31 128 PRO A CA 1
ATOM 987 C C . PRO A 1 128 ? -22.455 -0.318 -15.812 1.00 69.31 128 PRO A C 1
ATOM 989 O O . PRO A 1 128 ? -22.110 0.413 -16.737 1.00 69.31 128 PRO A O 1
ATOM 992 N N . GLU A 1 129 ? -23.662 -0.221 -15.254 1.00 72.06 129 GLU A N 1
ATOM 993 C CA . GLU A 1 129 ? -24.690 0.728 -15.688 1.00 72.06 129 GLU A CA 1
ATOM 994 C C . GLU A 1 129 ? -24.292 2.173 -15.372 1.00 72.06 129 GLU A C 1
ATOM 996 O O . GLU A 1 129 ? -24.448 3.047 -16.221 1.00 72.06 129 GLU A O 1
ATOM 1001 N N . GLN A 1 130 ? -23.720 2.424 -14.188 1.00 73.12 130 GLN A N 1
ATOM 1002 C CA . GLN A 1 130 ? -23.206 3.747 -13.818 1.00 73.12 130 GLN A CA 1
ATOM 1003 C C . GLN A 1 130 ? -22.032 4.155 -14.709 1.00 73.12 130 GLN A C 1
ATOM 1005 O O . GLN A 1 130 ? -21.954 5.305 -15.141 1.00 73.12 130 GLN A O 1
ATOM 1010 N N . VAL A 1 131 ? -21.134 3.208 -15.012 1.00 72.12 131 VAL A N 1
ATOM 1011 C CA . VAL A 1 131 ? -20.013 3.428 -15.937 1.00 72.12 131 VAL A CA 1
ATOM 1012 C C . VAL A 1 131 ? -20.527 3.801 -17.327 1.00 72.12 131 VAL A C 1
ATOM 1014 O O . VAL A 1 131 ? -20.048 4.773 -17.910 1.00 72.12 131 VAL A O 1
ATOM 1017 N N . ALA A 1 132 ? -21.532 3.084 -17.837 1.00 72.94 132 ALA A N 1
ATOM 1018 C CA . ALA A 1 132 ? -22.131 3.366 -19.137 1.00 72.94 132 ALA A CA 1
ATOM 1019 C C . ALA A 1 132 ? -22.836 4.733 -19.175 1.00 72.94 132 ALA A C 1
ATOM 1021 O O . ALA A 1 132 ? -22.610 5.512 -20.099 1.00 72.94 132 ALA A O 1
ATOM 1022 N N . GLU A 1 133 ? -23.639 5.058 -18.158 1.00 75.50 133 GLU A N 1
ATOM 1023 C CA . GLU A 1 133 ? -24.380 6.322 -18.076 1.00 75.50 133 GLU A CA 1
ATOM 1024 C C . GLU A 1 133 ? -23.443 7.537 -18.002 1.00 75.50 133 GLU A C 1
ATOM 1026 O O . GLU A 1 133 ? -23.614 8.517 -18.735 1.00 75.50 133 GLU A O 1
ATOM 1031 N N . VAL A 1 134 ? -22.415 7.466 -17.152 1.00 74.19 134 VAL A N 1
ATOM 1032 C CA . VAL A 1 134 ? -21.424 8.539 -17.024 1.00 74.19 134 VAL A CA 1
ATOM 1033 C C . VAL A 1 134 ? -20.548 8.628 -18.271 1.00 74.19 134 VAL A C 1
ATOM 1035 O O . VAL A 1 134 ? -20.317 9.736 -18.754 1.00 74.19 134 VAL A O 1
ATOM 1038 N N . GLY A 1 135 ? -20.136 7.497 -18.850 1.00 74.44 135 GLY A N 1
ATOM 1039 C CA . GLY A 1 135 ? -19.394 7.455 -20.110 1.00 74.44 135 GLY A CA 1
ATOM 1040 C C . GLY A 1 135 ? -20.154 8.118 -21.261 1.00 74.44 135 GLY A C 1
ATOM 1041 O O . GLY A 1 135 ? -19.608 8.986 -21.940 1.00 74.44 135 GLY A O 1
ATOM 1042 N N . GLU A 1 136 ? -21.440 7.804 -21.435 1.00 75.12 136 GLU A N 1
ATOM 1043 C CA . GLU A 1 136 ? -22.285 8.439 -22.453 1.00 75.12 136 GLU A CA 1
ATOM 1044 C C . GLU A 1 136 ? -22.488 9.940 -22.214 1.00 75.12 136 GLU A C 1
ATOM 1046 O O . GLU A 1 136 ? -22.437 10.730 -23.160 1.00 75.12 136 GLU A O 1
ATOM 1051 N N . SER A 1 137 ? -22.739 10.344 -20.966 1.00 75.44 137 SER A N 1
ATOM 1052 C CA . SER A 1 137 ? -22.924 11.751 -20.597 1.00 75.44 137 SER A CA 1
ATOM 1053 C C . SER A 1 137 ? -21.667 12.573 -20.891 1.00 75.44 137 SER A C 1
ATOM 1055 O O . SER A 1 137 ? -21.741 13.623 -21.534 1.00 75.44 137 SER A O 1
ATOM 1057 N N . ILE A 1 138 ? -20.502 12.045 -20.502 1.00 73.25 138 ILE A N 1
ATOM 1058 C CA . ILE A 1 138 ? -19.200 12.649 -20.770 1.00 73.25 138 ILE A CA 1
ATOM 1059 C C . ILE A 1 138 ? -18.951 12.709 -22.285 1.00 73.25 138 ILE A C 1
ATOM 1061 O O . ILE A 1 138 ? -18.633 13.773 -22.805 1.00 73.25 138 ILE A O 1
ATOM 1065 N N . LEU A 1 139 ? -19.183 11.631 -23.039 1.00 74.25 139 LEU A N 1
ATOM 1066 C CA . LEU A 1 139 ? -18.973 11.625 -24.494 1.00 74.25 139 LEU A CA 1
ATOM 1067 C C . LEU A 1 139 ? -19.811 12.671 -25.237 1.00 74.25 139 LEU A C 1
ATOM 1069 O O . LEU A 1 139 ? -19.311 13.301 -26.170 1.00 74.25 139 LEU A O 1
ATOM 1073 N N . ARG A 1 140 ? -21.055 12.917 -24.804 1.00 74.94 140 ARG A N 1
ATOM 1074 C CA . ARG A 1 140 ? -21.896 13.988 -25.371 1.00 74.94 140 ARG A CA 1
ATOM 1075 C C . ARG A 1 140 ? -21.333 15.388 -25.105 1.00 74.94 140 ARG A C 1
ATOM 1077 O O . ARG A 1 140 ? -21.584 16.284 -25.904 1.00 74.94 140 ARG A O 1
ATOM 1084 N N . GLN A 1 141 ? -20.599 15.580 -24.008 1.00 74.12 141 GLN A N 1
ATOM 1085 C CA . GLN A 1 141 ? -19.968 16.854 -23.642 1.00 74.12 141 GLN A CA 1
ATOM 1086 C C . GLN A 1 141 ? -18.584 17.045 -24.274 1.00 74.12 141 GLN A C 1
ATOM 1088 O O . GLN A 1 141 ? -18.181 18.176 -24.523 1.00 74.12 141 GLN A O 1
ATOM 1093 N N . LEU A 1 142 ? -17.853 15.957 -24.529 1.00 70.69 142 LEU A N 1
ATOM 1094 C CA . LEU A 1 142 ? -16.472 16.012 -25.013 1.00 70.69 142 LEU A CA 1
ATOM 1095 C C . LEU A 1 142 ? -16.336 16.047 -26.538 1.00 70.69 142 LEU A C 1
ATOM 1097 O O . LEU A 1 142 ? -15.255 16.367 -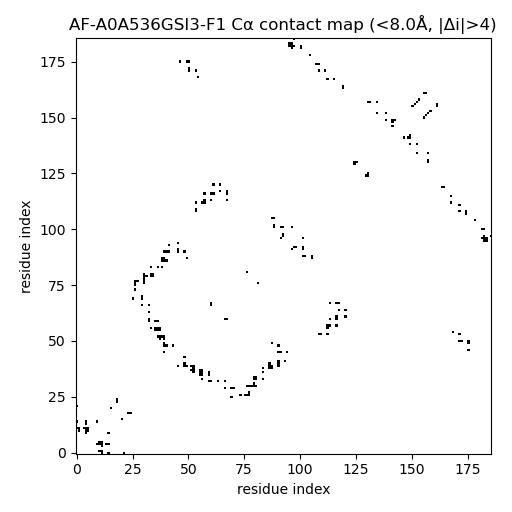27.047 1.00 70.69 142 LEU A O 1
ATOM 1101 N N . ALA A 1 143 ? -17.397 15.683 -27.264 1.00 66.00 143 ALA A N 1
ATOM 1102 C CA . ALA A 1 143 ? -17.377 15.574 -28.715 1.00 66.00 143 ALA A CA 1
ATOM 1103 C C . ALA A 1 143 ? -16.971 16.909 -29.370 1.00 66.00 143 ALA A C 1
ATOM 1105 O O . ALA A 1 143 ? -17.727 17.875 -29.374 1.00 66.00 143 ALA A O 1
ATOM 1106 N N . GLY A 1 144 ? -15.764 16.940 -29.945 1.00 71.31 144 GLY A N 1
ATOM 1107 C CA . GLY A 1 144 ? -15.211 18.078 -30.687 1.00 71.31 144 GLY A CA 1
ATOM 1108 C C . GLY A 1 144 ? -14.133 18.883 -29.951 1.00 71.31 144 GLY A C 1
ATOM 1109 O O . GLY A 1 144 ? -13.283 19.461 -30.622 1.00 71.31 144 GLY A O 1
ATOM 1110 N N . GLU A 1 145 ? -14.105 18.873 -28.613 1.00 84.06 145 GLU A N 1
ATOM 1111 C CA . GLU A 1 145 ? -13.160 19.684 -27.817 1.00 84.06 145 GLU A CA 1
ATOM 1112 C C . GLU A 1 145 ? -12.050 18.864 -27.139 1.00 84.06 145 GLU A C 1
ATOM 1114 O O . GLU A 1 145 ? -10.945 19.372 -26.951 1.00 84.06 145 GLU A O 1
ATOM 1119 N N . TYR A 1 146 ? -12.296 17.586 -26.820 1.00 85.25 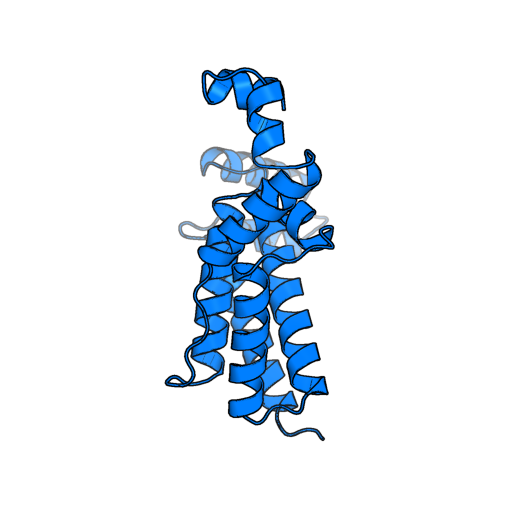146 TYR A N 1
ATOM 1120 C CA . TYR A 1 146 ? -11.352 16.752 -26.059 1.00 85.25 146 TYR A CA 1
ATOM 1121 C C . TYR A 1 146 ? -11.111 15.391 -26.733 1.00 85.25 146 TYR A C 1
ATOM 1123 O O . TYR A 1 146 ? -11.533 14.354 -26.212 1.00 85.25 146 TYR A O 1
ATOM 1131 N N . PRO A 1 147 ? -10.425 15.363 -27.892 1.00 84.94 147 PRO A N 1
ATOM 1132 C CA . PRO A 1 147 ? -10.309 14.159 -28.717 1.00 84.94 147 PRO A CA 1
ATOM 1133 C C . PRO A 1 147 ? -9.644 12.979 -27.993 1.00 84.94 147 PRO A C 1
ATOM 1135 O O . PRO A 1 147 ? -10.136 11.862 -28.087 1.00 84.94 147 PRO A O 1
ATOM 1138 N N . HIS A 1 148 ? -8.588 13.220 -27.212 1.00 86.62 148 HIS A N 1
ATOM 1139 C CA . HIS A 1 148 ? -7.874 12.153 -26.495 1.00 86.62 148 HIS A CA 1
ATOM 1140 C C . HIS A 1 148 ? -8.681 11.551 -25.341 1.00 86.62 148 HIS A C 1
ATOM 1142 O O . HIS A 1 148 ? -8.573 10.363 -25.057 1.00 86.62 148 HIS A O 1
ATOM 1148 N N . LEU A 1 149 ? -9.502 12.365 -24.670 1.00 82.50 149 LEU A N 1
ATOM 1149 C CA . LEU A 1 149 ? -10.354 11.873 -23.591 1.00 82.50 149 LEU A CA 1
ATOM 1150 C C . LEU A 1 149 ? -11.533 11.075 -24.157 1.00 82.50 149 LEU A C 1
ATOM 1152 O O . LEU A 1 149 ? -11.890 10.042 -23.600 1.00 82.50 149 LEU A O 1
ATOM 1156 N N . ALA A 1 150 ? -12.094 11.521 -25.285 1.00 84.31 150 ALA A N 1
ATOM 1157 C CA . ALA A 1 150 ? -13.103 10.756 -26.005 1.00 84.31 150 ALA A CA 1
ATOM 1158 C C . ALA A 1 150 ? -12.552 9.390 -26.448 1.00 84.31 150 ALA A C 1
ATOM 1160 O O . ALA A 1 150 ? -13.183 8.381 -26.154 1.00 84.31 150 ALA A O 1
ATOM 1161 N N . GLU A 1 151 ? -11.359 9.357 -27.053 1.00 86.31 151 GLU A N 1
ATOM 1162 C CA . GLU A 1 151 ? -10.667 8.121 -27.451 1.00 86.31 151 GLU A CA 1
ATOM 1163 C C . GLU A 1 151 ? -10.444 7.183 -26.255 1.00 86.31 151 GLU A C 1
ATOM 1165 O O . GLU A 1 151 ? -10.863 6.029 -26.292 1.00 86.31 151 GLU A O 1
ATOM 1170 N N . MET A 1 152 ? -9.878 7.683 -25.150 1.00 85.75 152 MET A N 1
ATOM 1171 C CA . MET A 1 152 ? -9.663 6.880 -23.939 1.00 85.75 152 MET A CA 1
ATOM 1172 C C . MET A 1 152 ? -10.968 6.269 -23.406 1.00 85.75 152 MET A C 1
ATOM 1174 O O . MET A 1 152 ? -10.997 5.113 -22.985 1.00 85.75 152 MET A O 1
ATOM 1178 N N . ILE A 1 153 ? -12.071 7.018 -23.435 1.00 82.62 153 ILE A N 1
ATOM 1179 C CA . ILE A 1 153 ? -13.360 6.531 -22.937 1.00 82.62 153 ILE A CA 1
ATOM 1180 C C . ILE A 1 153 ? -13.964 5.490 -23.890 1.00 82.62 153 ILE A C 1
ATOM 1182 O O . ILE A 1 153 ? -14.336 4.406 -23.437 1.00 82.62 153 ILE A O 1
ATOM 1186 N N . THR A 1 154 ? -14.058 5.773 -25.194 1.00 83.00 154 THR A N 1
ATOM 1187 C CA . THR A 1 154 ? -14.729 4.876 -26.157 1.00 83.00 154 THR A CA 1
ATOM 1188 C C . THR A 1 154 ? -13.926 3.627 -26.479 1.00 83.00 154 THR A C 1
ATOM 1190 O O . THR A 1 154 ? -14.492 2.542 -26.679 1.00 83.00 154 THR A O 1
ATOM 1193 N N . ASP A 1 155 ? -12.609 3.785 -26.575 1.00 86.62 155 ASP A N 1
ATOM 1194 C CA . ASP A 1 155 ? -11.739 2.766 -27.145 1.00 86.62 155 ASP A CA 1
ATOM 1195 C C . ASP A 1 155 ? -11.062 1.923 -26.069 1.00 86.62 155 ASP A C 1
ATOM 1197 O O . ASP A 1 155 ? -10.592 0.827 -26.378 1.00 86.62 155 ASP A O 1
ATOM 1201 N N . HIS A 1 156 ? -11.120 2.363 -24.808 1.00 84.56 156 HIS A N 1
ATOM 1202 C CA . HIS A 1 156 ? -1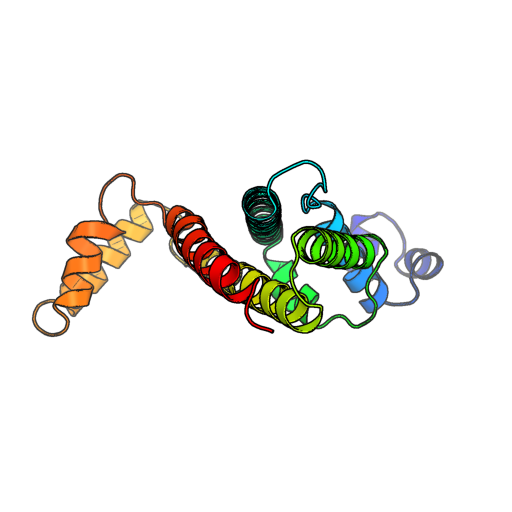0.535 1.653 -23.680 1.00 84.56 156 HIS A CA 1
ATOM 1203 C C . HIS A 1 156 ? -11.491 1.515 -22.483 1.00 84.56 156 HIS A C 1
ATOM 1205 O O . HIS A 1 156 ? -11.988 0.418 -22.240 1.00 84.56 156 HIS A O 1
ATOM 1211 N N . ALA A 1 157 ? -11.825 2.602 -21.777 1.00 81.56 157 ALA A N 1
ATOM 1212 C CA . ALA A 1 157 ? -12.505 2.521 -20.476 1.00 81.56 157 ALA A CA 1
ATOM 1213 C C . ALA A 1 157 ? -13.941 1.954 -20.526 1.00 81.56 157 ALA A C 1
ATOM 1215 O O . ALA A 1 157 ? -14.416 1.390 -19.544 1.00 81.56 157 ALA A O 1
ATOM 1216 N N . MET A 1 158 ? -14.649 2.092 -21.656 1.00 79.75 158 MET A N 1
ATOM 1217 C CA . MET A 1 158 ? -15.983 1.502 -21.863 1.00 79.75 158 MET A CA 1
ATOM 1218 C C . MET A 1 158 ? -15.951 0.136 -22.566 1.00 79.75 158 MET A C 1
ATOM 1220 O O . MET A 1 158 ? -17.010 -0.432 -22.852 1.00 79.75 158 MET A O 1
ATOM 1224 N N . LYS A 1 159 ? -14.772 -0.410 -22.897 1.00 83.88 159 LYS A N 1
ATOM 1225 C CA . LYS A 1 159 ? -14.700 -1.730 -23.535 1.00 83.88 159 LYS A CA 1
ATOM 1226 C C . LYS A 1 159 ? -15.092 -2.830 -22.544 1.00 83.88 159 LYS A C 1
ATOM 1228 O O . LYS A 1 159 ? -14.717 -2.769 -21.373 1.00 83.88 159 LYS A O 1
ATOM 1233 N N . PRO A 1 160 ? -15.802 -3.877 -23.004 1.00 81.31 160 PRO A N 1
ATOM 1234 C CA . PRO A 1 160 ? -16.050 -5.051 -22.179 1.00 81.31 160 PRO A CA 1
ATOM 1235 C C . PRO A 1 160 ? -14.734 -5.645 -21.670 1.00 81.31 160 PRO A C 1
ATOM 1237 O O . PRO A 1 160 ? -13.826 -5.890 -22.462 1.00 81.31 160 PRO A O 1
ATOM 1240 N N . GLY A 1 161 ? -14.663 -5.902 -20.365 1.00 81.25 161 GLY A N 1
ATOM 1241 C CA . GLY A 1 161 ? -13.487 -6.492 -19.725 1.00 81.25 161 GLY A CA 1
ATOM 1242 C C . GLY A 1 161 ? -12.445 -5.490 -19.230 1.00 81.25 161 GLY A C 1
ATOM 1243 O O . GLY A 1 161 ? -11.469 -5.934 -18.646 1.00 81.25 161 GLY A O 1
ATOM 1244 N N . TYR A 1 162 ? -12.643 -4.181 -19.411 1.00 82.88 162 TYR A N 1
ATOM 1245 C CA . TYR A 1 162 ? -11.803 -3.192 -18.738 1.00 82.88 162 TYR A CA 1
ATOM 1246 C C . TYR A 1 162 ? -12.026 -3.243 -17.222 1.00 82.88 162 TYR A C 1
ATOM 1248 O O . TYR A 1 162 ? -13.156 -3.094 -16.748 1.00 82.88 162 TYR A O 1
ATOM 1256 N N . ASP A 1 163 ? -10.941 -3.421 -16.475 1.00 84.12 163 ASP A N 1
ATOM 1257 C CA . ASP A 1 163 ? -10.910 -3.297 -15.026 1.00 84.12 163 ASP A CA 1
ATOM 1258 C C . ASP A 1 163 ? -9.811 -2.306 -14.640 1.00 84.12 163 ASP A C 1
ATOM 1260 O O . ASP A 1 163 ? -8.627 -2.544 -14.859 1.00 84.12 163 ASP A O 1
ATOM 1264 N N . TYR A 1 164 ? -10.207 -1.190 -14.024 1.00 83.94 164 TYR A N 1
ATOM 1265 C CA . TYR A 1 164 ? -9.260 -0.180 -13.551 1.00 83.94 164 TYR A CA 1
ATOM 1266 C C . TYR A 1 164 ? -8.250 -0.749 -12.545 1.00 83.94 164 TYR A C 1
ATOM 1268 O O . TYR A 1 164 ? -7.162 -0.202 -12.398 1.00 83.94 164 TYR A O 1
ATOM 1276 N N . SER A 1 165 ? -8.578 -1.847 -11.856 1.00 84.56 165 SER A N 1
ATOM 1277 C CA . SER A 1 165 ? -7.646 -2.507 -10.942 1.00 84.56 165 SER A CA 1
ATOM 1278 C C . SER A 1 165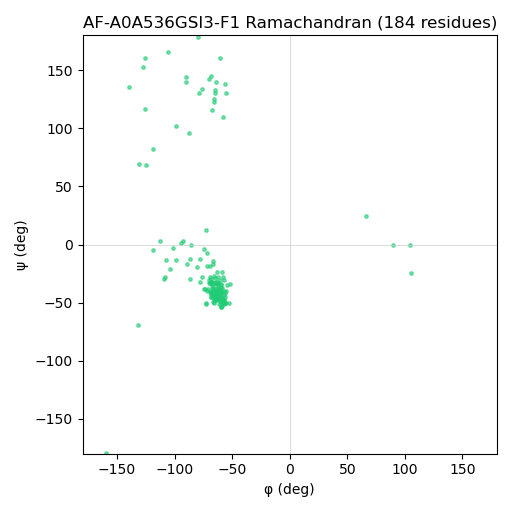 ? -6.399 -3.057 -11.651 1.00 84.56 165 SER A C 1
ATOM 1280 O O . SER A 1 165 ? -5.345 -3.138 -11.024 1.00 84.56 165 SER A O 1
ATOM 1282 N N . GLU A 1 166 ? -6.463 -3.341 -12.958 1.00 89.19 166 GLU A N 1
ATOM 1283 C CA . GLU A 1 166 ? -5.314 -3.817 -13.744 1.00 89.19 166 GLU A CA 1
ATOM 1284 C C . GLU A 1 166 ? -4.234 -2.735 -13.918 1.00 89.19 166 GLU A C 1
ATOM 1286 O O . GLU A 1 166 ? -3.037 -3.041 -13.941 1.00 89.19 166 GLU A O 1
ATOM 1291 N N . GLU A 1 167 ? -4.629 -1.456 -13.942 1.00 93.06 167 GLU A N 1
ATOM 1292 C CA . GLU A 1 167 ? -3.699 -0.321 -14.029 1.00 93.06 167 GLU A CA 1
ATOM 1293 C C . GLU A 1 167 ? -2.761 -0.259 -12.816 1.00 93.06 167 GLU A C 1
ATOM 1295 O O . GLU A 1 167 ? -1.614 0.191 -12.926 1.00 93.06 167 GLU A O 1
ATOM 1300 N N . PHE A 1 168 ? -3.210 -0.772 -11.661 1.00 96.44 168 PHE A N 1
ATOM 1301 C CA . PHE A 1 168 ? -2.390 -0.850 -10.458 1.00 96.44 168 PHE A CA 1
ATOM 1302 C C . PHE A 1 168 ? -1.133 -1.686 -10.708 1.00 96.44 168 PHE A C 1
ATOM 1304 O O . PHE A 1 168 ? -0.018 -1.217 -10.461 1.00 96.44 168 PHE A O 1
ATOM 1311 N N . GLU A 1 169 ? -1.297 -2.913 -11.205 1.00 95.94 169 GLU A N 1
ATOM 1312 C CA . GLU A 1 169 ? -0.177 -3.829 -11.417 1.00 95.94 169 GLU A CA 1
ATOM 1313 C C . GLU A 1 169 ? 0.756 -3.339 -12.524 1.00 95.94 169 GLU A C 1
ATOM 1315 O O . GLU A 1 169 ? 1.975 -3.418 -12.367 1.00 95.94 169 GLU A O 1
ATOM 1320 N N . PHE A 1 170 ? 0.203 -2.758 -13.594 1.00 96.62 170 PHE A N 1
ATOM 1321 C CA . PHE A 1 170 ? 1.002 -2.172 -14.667 1.00 96.62 170 PHE A CA 1
ATOM 1322 C C . PHE A 1 170 ? 1.921 -1.053 -14.152 1.00 96.62 170 PHE A C 1
ATOM 1324 O O . PHE A 1 170 ? 3.134 -1.088 -14.370 1.00 96.62 170 PHE A O 1
ATOM 1331 N N . GLY A 1 171 ? 1.382 -0.073 -13.418 1.00 97.81 171 GLY A N 1
ATOM 1332 C CA . GLY A 1 171 ? 2.202 1.013 -12.874 1.00 97.81 171 GLY A CA 1
ATOM 1333 C C . GLY A 1 171 ? 3.182 0.545 -11.791 1.00 97.81 171 GLY A C 1
ATOM 1334 O O . GLY A 1 171 ? 4.303 1.055 -11.714 1.00 97.81 171 GLY A O 1
ATOM 1335 N N . LEU A 1 172 ? 2.815 -0.473 -11.005 1.00 98.31 172 LEU A N 1
ATOM 1336 C CA . LEU A 1 172 ? 3.716 -1.102 -10.039 1.00 98.31 172 LEU A CA 1
ATOM 1337 C C . LEU A 1 172 ? 4.928 -1.728 -10.741 1.00 98.31 172 LEU A C 1
ATOM 1339 O O . LEU A 1 172 ? 6.059 -1.524 -10.297 1.00 98.31 172 LEU A O 1
ATOM 1343 N N . ASP A 1 173 ? 4.715 -2.428 -11.853 1.00 97.69 173 ASP A N 1
ATOM 1344 C CA . ASP A 1 173 ? 5.794 -3.033 -12.636 1.00 97.69 173 ASP A CA 1
ATOM 1345 C C . ASP A 1 173 ? 6.754 -1.989 -13.204 1.00 97.69 173 ASP A C 1
ATOM 1347 O O . ASP A 1 173 ? 7.972 -2.151 -13.095 1.00 97.69 173 ASP A O 1
ATOM 1351 N N . LEU A 1 174 ? 6.232 -0.863 -13.700 1.00 98.06 174 LEU A N 1
ATOM 1352 C CA . LEU A 1 174 ? 7.065 0.253 -14.160 1.00 98.06 17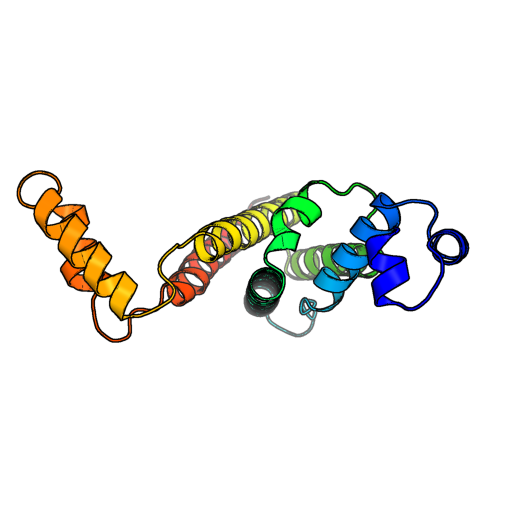4 LEU A CA 1
ATOM 1353 C C . LEU A 1 174 ? 7.963 0.808 -13.045 1.00 98.06 174 LEU A C 1
ATOM 1355 O O . LEU A 1 174 ? 9.141 1.102 -13.278 1.00 98.06 174 LEU A O 1
ATOM 1359 N N . ILE A 1 175 ? 7.424 0.948 -11.830 1.00 98.19 175 ILE A N 1
ATOM 1360 C CA . ILE A 1 175 ? 8.183 1.418 -10.663 1.00 98.19 175 ILE A CA 1
ATOM 1361 C C . ILE A 1 175 ? 9.274 0.411 -10.305 1.00 98.19 175 ILE A C 1
ATOM 1363 O O . ILE A 1 175 ? 10.432 0.790 -10.122 1.00 98.19 175 ILE A O 1
ATOM 1367 N N . LEU A 1 176 ? 8.925 -0.871 -10.231 1.00 97.25 176 LEU A N 1
ATOM 1368 C CA . LEU A 1 176 ? 9.847 -1.944 -9.882 1.00 97.25 176 LEU A CA 1
ATOM 1369 C C . LEU A 1 176 ? 10.984 -2.100 -10.906 1.00 97.25 176 LEU A C 1
ATOM 1371 O O . LEU A 1 176 ? 12.146 -2.266 -10.527 1.00 97.25 176 LEU A O 1
ATOM 1375 N N . ASP A 1 177 ? 10.685 -1.982 -12.197 1.00 96.25 177 ASP A N 1
ATOM 1376 C CA . ASP A 1 177 ? 11.689 -1.959 -13.265 1.00 96.25 177 ASP A CA 1
ATOM 1377 C C . ASP A 1 177 ? 12.578 -0.713 -13.208 1.00 96.25 177 ASP A C 1
ATOM 1379 O O . ASP A 1 177 ? 13.779 -0.778 -13.489 1.00 96.25 177 ASP A O 1
ATOM 1383 N N . GLY A 1 178 ? 12.015 0.431 -12.814 1.00 96.06 178 GLY A N 1
ATOM 1384 C CA . GLY A 1 178 ? 12.77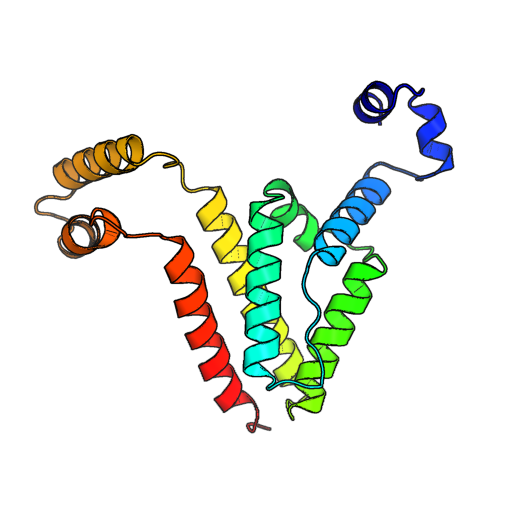6 1.648 -12.543 1.00 96.06 178 GLY A CA 1
ATOM 1385 C C . GLY A 1 178 ? 13.751 1.489 -11.377 1.00 96.06 178 GLY A C 1
ATOM 1386 O O . GLY A 1 178 ? 14.909 1.901 -11.482 1.00 96.06 178 GLY A O 1
ATOM 1387 N N . LEU A 1 179 ? 13.304 0.852 -10.294 1.00 96.00 179 LEU A N 1
ATOM 1388 C CA . LEU A 1 179 ? 14.100 0.616 -9.091 1.00 96.00 179 LEU A CA 1
ATOM 1389 C C . LEU A 1 179 ? 15.244 -0.376 -9.314 1.00 96.00 179 LEU A C 1
ATOM 1391 O O . LEU A 1 179 ? 16.314 -0.179 -8.743 1.00 96.00 179 LEU A O 1
ATOM 1395 N N . GLU A 1 180 ? 15.074 -1.375 -10.186 1.00 94.06 180 GLU A N 1
ATOM 1396 C CA . GLU A 1 180 ? 16.168 -2.280 -10.580 1.00 94.06 180 GLU A CA 1
ATOM 1397 C C . GLU A 1 180 ? 17.371 -1.494 -11.127 1.00 94.06 180 GLU A C 1
ATOM 1399 O O . GLU A 1 180 ? 18.511 -1.789 -10.781 1.00 94.06 180 GLU A O 1
ATOM 1404 N N . ARG A 1 181 ? 17.138 -0.432 -11.914 1.00 90.31 181 ARG A N 1
ATOM 1405 C CA . ARG A 1 181 ? 18.222 0.424 -12.435 1.00 90.31 181 ARG A CA 1
ATOM 1406 C C . ARG A 1 181 ? 18.893 1.257 -11.343 1.00 90.31 181 ARG A C 1
ATOM 1408 O O . ARG A 1 181 ? 20.089 1.525 -11.412 1.00 90.31 181 ARG A O 1
ATOM 1415 N N . ALA A 1 182 ? 18.124 1.671 -10.338 1.00 82.56 182 ALA A N 1
ATOM 1416 C CA . ALA A 1 182 ? 18.622 2.446 -9.205 1.00 82.56 182 ALA A CA 1
ATOM 1417 C C . ALA A 1 182 ? 19.362 1.583 -8.169 1.00 82.56 182 ALA A C 1
ATOM 1419 O O . ALA A 1 182 ? 20.038 2.128 -7.296 1.00 82.56 182 ALA A O 1
ATOM 1420 N N . ARG A 1 183 ? 19.268 0.249 -8.257 1.00 80.19 183 ARG A N 1
ATOM 1421 C CA . ARG A 1 183 ? 19.916 -0.680 -7.323 1.00 80.19 183 ARG A CA 1
ATOM 1422 C C . ARG A 1 183 ? 21.428 -0.467 -7.237 1.00 80.19 183 ARG A C 1
ATOM 1424 O O . ARG A 1 183 ? 21.970 -0.437 -6.136 1.00 80.19 183 ARG A O 1
ATOM 1431 N N . ASP A 1 184 ? 22.064 -0.243 -8.385 1.00 66.25 184 ASP A N 1
ATOM 1432 C CA . ASP A 1 184 ? 23.525 -0.256 -8.531 1.00 66.25 184 ASP A CA 1
ATOM 1433 C C . ASP A 1 184 ? 24.145 1.155 -8.578 1.00 66.25 184 ASP A C 1
ATOM 1435 O O . ASP A 1 184 ? 25.365 1.304 -8.652 1.00 66.25 184 ASP A O 1
ATOM 1439 N N . THR A 1 185 ? 23.318 2.206 -8.542 1.00 58.44 185 THR A N 1
ATOM 1440 C CA . THR A 1 185 ? 23.803 3.592 -8.593 1.00 58.44 185 THR A CA 1
ATOM 1441 C C . THR A 1 185 ? 24.124 4.054 -7.168 1.00 58.44 185 THR A C 1
ATOM 1443 O O . THR A 1 185 ? 23.222 4.422 -6.409 1.00 58.44 185 THR A O 1
ATOM 1446 N N . ALA A 1 186 ? 25.401 3.947 -6.796 1.00 49.31 186 ALA A N 1
ATOM 1447 C CA . ALA A 1 186 ? 25.994 4.495 -5.574 1.00 49.31 186 ALA A CA 1
ATOM 1448 C C . ALA A 1 186 ? 26.600 5.881 -5.825 1.00 49.31 186 ALA A C 1
ATOM 1450 O O . ALA A 1 186 ? 27.186 6.075 -6.916 1.00 49.31 186 ALA A O 1
#

Radius of gyration: 20.89 Å; Cα contacts (8 Å, |Δi|>4): 150; chains: 1; bounding box: 51×36×62 Å

Sequence (186 aa):
MRNLGHELGVEAMSLYNHVANKDDILDAIVDLVFSEIVLPSGREDWKAAMRKRAVSAHEALLRHPWSTSLMQSRTKPGPATLRHHDSVLGSLRTAGFTLVNAAHAVSVIDGYVYGFALQQINIPLQTPEQVAEVGESILRQLAGEYPHLAEMITDHAMKPGYDYSEEFEFGLDLILDGLERARDTA

Mean predicted aligned error: 5.83 Å

Foldseek 3Di:
DCVVCVVVVHHPVVVCVPAVDPLRVLLVVLLVLLQQFDQQDLPDQLLVSLLSRLVSNLVSCLVVVVNLVSNVPRDDHDPSRVSRLCRQLVSLVSNQADSVLSVVLVVVSVCLSSVLSNVVNPPPQPDLVSLVVVLVVVLVVPPPPPVVVVCCSPVAVNDPPDDSVVVSSVVSVVSSVVSVVNSPPD